Protein AF-0000000085146341 (afdb_homodimer)

Secondary structure (DSSP, 8-state):
-------------------PPPSS-EEEEEEPPPGGG-S-B--TT-EEEEEEEEEETTT--EEEEHHHHTS-EEEETTTTSS-HHHHHHTTTPBTT-EEEEEE-GGGTTTTT-BTTTB-TT--EEEEEEEEEE-/-------------------PPPSS-EEEEEEPPPGGG-S-B--TT-EEEEEEEEEETTT--EEEEHHHHTS-EEEETTTTSS-HHHHHHTTTPBTT-EEEEEE-GGGTTTTT-BTTTB-TT--EEEEEEEEEE-

Nearest PDB structures (foldseek):
  5klx-assembly1_A  TM=9.763E-01  e=1.573E-12  Saccharomyces cerevisiae S288C
  4dz3-assembly1_B  TM=9.070E-01  e=2.324E-12  Burkholderia pseudomallei 1710b
  4iqc-assembly1_A  TM=9.048E-01  e=1.966E-12  Homo sapiens
  4qt2-assembly1_A  TM=9.429E-01  e=3.375E-11  Plasmodium falciparum 3D7
  3ni6-assembly1_A  TM=8.844E-01  e=9.735E-11  Plasmodium vivax

InterPro domains:
  IPR001179 FKBP-type peptidyl-prolyl cis-trans isomerase domain [PF00254] (38-131)
  IPR001179 FKBP-type peptidyl-prolyl cis-trans isomerase domain [PS50059] (45-134)
  IPR044609 Peptidyl-prolyl cis-trans isomerase FKBP2/11 [PTHR45779] (14-134)
  IPR0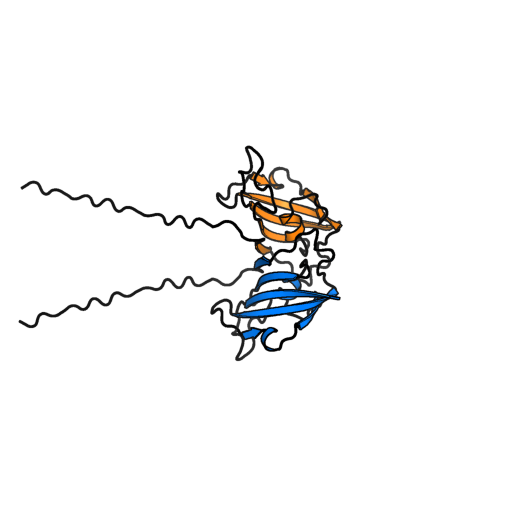46357 Peptidyl-prolyl cis-trans isomerase domain superfamily [G3DSA:3.10.50.40] (14-134)

pLDDT: mean 89.04, std 17.76, range [37.16, 98.94]

Solvent-accessible surface area (backbone atoms only — not comparable to full-atom values): 15124 Å² total; per-residue (Å²): 135,84,78,80,79,80,78,80,81,79,79,80,76,76,80,72,76,72,78,70,82,62,90,36,47,35,37,32,37,74,38,82,66,54,72,93,74,37,92,55,58,42,44,73,70,31,36,34,30,36,37,38,41,34,23,36,54,90,78,60,46,73,72,49,46,28,69,82,74,72,48,58,52,73,48,51,34,59,68,71,80,58,47,54,44,54,43,59,68,48,37,52,39,29,66,72,20,26,34,41,38,36,30,23,14,86,36,56,53,21,74,69,30,39,86,98,69,39,58,59,54,41,37,33,32,34,44,36,32,35,68,41,79,93,132,87,80,78,79,79,77,78,79,79,79,80,78,77,80,70,75,70,79,69,83,62,89,35,48,35,39,32,36,74,38,82,65,54,71,93,74,37,92,56,57,44,44,73,70,32,38,35,29,37,38,37,41,34,23,36,53,89,77,60,45,74,71,48,46,28,68,82,73,72,47,58,51,72,50,48,33,59,69,71,80,57,46,54,42,53,43,59,67,48,37,53,39,29,66,71,19,27,34,40,39,36,29,25,14,88,36,56,52,21,74,69,30,40,87,97,69,40,60,59,54,42,36,32,30,34,42,38,33,35,68,40,77,92

Sequence (268 aa):
MRCFTWLSAMALFSATTLAGSLTGLDIKVTHQIPISKCPTKALAGDLVDVHYVGKLRDTEAKFDSSYDRGTPITFKLGSGQVIEGWDKGLVGMCIGEKRTIQIPSSMAYGARGIPGVIPENADLVFDVQLVNIKMRCFTWLSAMALFSATTLAGSLTGLDIKVTHQIPISKCPTKALAGDLVDVHYVGKLRDTEAKFDSSYDRGTPITFKLGSGQVIEGWDKGLVGMCIGEKRTIQIPSSMAYGARGIPGVIPENADLVFDVQLVNIK

Radius of gyration: 23.55 Å; Cα contacts (8 Å, |Δi|>4): 577; chains: 2; bounding box: 86×54×40 Å

Foldseek 3Di:
DPPPPPPPPPPPDPPPPPPDFDPFKDKDWPFDDDPVRFPDWDDQFWWFWKWKWKAFPNVRHTQDTVVVVPGTDIDGALPPPAFQQRSPRRGGDGQFTKMKMKAFCVRHVAQVADPPGGHHRTIMIMIMGTHDID/DPPPPPPPPPPPDPPPPPPDFDPFKDKDWPFDDDPVRFPDWDDQFWWFWKWKWKAFPRPRHTQDTVVVVPGTDIDGALPPPAFQQRSPRRGGDGQFTKMKMKAFCVRHVAQVADPPRGHHRTIMIMIMGTHDID

Structure (mmCIF, N/CA/C/O backbone):
data_AF-0000000085146341-model_v1
#
loop_
_entity.id
_entity.type
_entity.pdbx_description
1 polymer 'peptidylprolyl isomerase'
#
loop_
_atom_site.group_PDB
_atom_site.id
_atom_site.type_symbol
_atom_site.label_atom_id
_atom_site.label_alt_id
_atom_site.label_comp_id
_atom_site.label_asym_id
_atom_site.label_entity_id
_atom_site.label_seq_id
_atom_site.pdbx_PDB_ins_code
_atom_site.Cartn_x
_atom_site.Cartn_y
_atom_site.Cartn_z
_atom_site.occupancy
_atom_site.B_iso_or_equiv
_atom_site.auth_seq_id
_atom_site.auth_comp_id
_atom_site.auth_asym_id
_atom_site.auth_atom_id
_atom_site.pdbx_PDB_model_num
ATOM 1 N N . MET A 1 1 ? -66.5 -25.781 6.27 1 37.75 1 MET A N 1
ATOM 2 C CA . MET A 1 1 ? -65.875 -24.516 5.898 1 37.75 1 MET A CA 1
ATOM 3 C C . MET A 1 1 ? -64.375 -24.609 6.02 1 37.75 1 MET A C 1
ATOM 5 O O . MET A 1 1 ? -63.844 -24.859 7.102 1 37.75 1 MET A O 1
ATOM 9 N N . ARG A 1 2 ? -63.625 -25.141 4.934 1 41.09 2 ARG A N 1
ATOM 10 C CA . ARG A 1 2 ? -62.188 -25.297 4.734 1 41.09 2 ARG A CA 1
ATOM 11 C C . ARG A 1 2 ? -61.469 -23.953 4.875 1 41.09 2 ARG A C 1
ATOM 13 O O . ARG A 1 2 ? -61.75 -23.016 4.129 1 41.09 2 ARG A O 1
ATOM 20 N N . CYS A 1 3 ? -61.062 -23.516 6.07 1 42.88 3 CYS A N 1
ATOM 21 C CA . CYS A 1 3 ? -60.188 -22.391 6.336 1 42.88 3 CYS A CA 1
ATOM 22 C C . CYS A 1 3 ? -58.906 -22.484 5.5 1 42.88 3 CYS A C 1
ATOM 24 O O . CYS A 1 3 ? -58.188 -23.469 5.578 1 42.88 3 CYS A O 1
ATOM 26 N N . PHE A 1 4 ? -58.844 -21.828 4.34 1 47.47 4 PHE A N 1
ATOM 27 C CA . PHE A 1 4 ? -57.688 -21.641 3.477 1 47.47 4 PHE A CA 1
ATOM 28 C C . PHE A 1 4 ? -56.562 -20.938 4.223 1 47.47 4 PHE A C 1
ATOM 30 O O . PHE A 1 4 ? -56.75 -19.828 4.73 1 47.47 4 PHE A O 1
ATOM 37 N N . THR A 1 5 ? -55.656 -21.562 4.984 1 50.22 5 THR A N 1
ATOM 38 C CA . THR A 1 5 ? -54.438 -21.031 5.574 1 50.22 5 THR A CA 1
ATOM 39 C C . THR A 1 5 ? -53.531 -20.453 4.5 1 50.22 5 THR A C 1
ATOM 41 O O . THR A 1 5 ? -53.188 -21.141 3.529 1 50.22 5 THR A O 1
ATOM 44 N N . TRP A 1 6 ? -53.656 -19.109 4.203 1 52.19 6 TRP A N 1
ATOM 45 C CA . TRP A 1 6 ? -52.719 -18.359 3.369 1 52.19 6 TRP A CA 1
ATOM 46 C C . TRP A 1 6 ? -51.312 -18.406 3.953 1 52.19 6 TRP A C 1
ATOM 48 O O . TRP A 1 6 ? -51.094 -17.938 5.074 1 52.19 6 TRP A O 1
ATOM 58 N N . LEU A 1 7 ? -50.531 -19.375 3.652 1 51.62 7 LEU A N 1
ATOM 59 C CA . LEU A 1 7 ? -49.094 -19.391 3.947 1 51.62 7 LEU A CA 1
ATOM 60 C C . LEU A 1 7 ? -48.375 -18.266 3.211 1 51.62 7 LEU A C 1
ATOM 62 O O . LEU A 1 7 ? -48.375 -18.219 1.979 1 51.62 7 LEU A O 1
ATOM 66 N N . SER A 1 8 ? -48.25 -17.062 3.768 1 50 8 SER A N 1
ATOM 67 C CA . SER A 1 8 ? -47.438 -15.977 3.201 1 50 8 SER A CA 1
ATOM 68 C C . SER A 1 8 ? -45.969 -16.359 3.127 1 50 8 SER A C 1
ATOM 70 O O . SER A 1 8 ? -45.344 -16.656 4.148 1 50 8 SER A O 1
ATOM 72 N N . ALA A 1 9 ? -45.469 -16.875 2.039 1 52.16 9 ALA A N 1
ATOM 73 C CA . ALA A 1 9 ? -44.031 -17.078 1.775 1 52.16 9 ALA A CA 1
ATOM 74 C C . ALA A 1 9 ? -43.281 -15.758 1.816 1 52.16 9 ALA A C 1
ATOM 76 O O . ALA A 1 9 ? -43.562 -14.844 1.03 1 52.16 9 ALA A O 1
ATOM 77 N N . MET A 1 10 ? -42.75 -15.25 2.904 1 50.03 10 MET A N 1
ATOM 78 C CA . MET A 1 10 ? -41.875 -14.102 3.02 1 50.03 10 MET A CA 1
ATOM 79 C C . MET A 1 10 ? -40.625 -14.297 2.168 1 50.03 10 MET A C 1
ATOM 81 O O . MET A 1 10 ? -39.875 -15.273 2.352 1 50.03 10 MET A O 1
ATOM 85 N N . ALA A 1 11 ? -40.5 -13.711 0.988 1 46.81 11 ALA A N 1
ATOM 86 C CA . ALA A 1 11 ? -39.312 -13.703 0.16 1 46.81 11 ALA A CA 1
ATOM 87 C C . ALA A 1 11 ? -38.188 -12.867 0.797 1 46.81 11 ALA A C 1
ATOM 89 O O . ALA A 1 11 ? -38.375 -11.664 1.006 1 46.81 11 ALA A O 1
ATOM 90 N N . LEU A 1 12 ? -37.281 -13.453 1.529 1 50 12 LEU A N 1
ATOM 91 C CA . LEU A 1 12 ? -36.062 -12.82 1.972 1 50 12 LEU A CA 1
ATOM 92 C C . LEU A 1 12 ? -35.219 -12.359 0.779 1 50 12 LEU A C 1
ATOM 94 O O . LEU A 1 12 ? -34.812 -13.18 -0.047 1 50 12 LEU A O 1
ATOM 98 N N . PHE A 1 13 ? -35.312 -11.242 0.366 1 42.47 13 PHE A N 1
ATOM 99 C CA . PHE A 1 13 ? -34.406 -10.672 -0.595 1 42.47 13 PHE A CA 1
ATOM 100 C C . PHE A 1 13 ? -33 -10.484 0.032 1 42.47 13 PHE A C 1
ATOM 102 O O . PHE A 1 13 ? -32.844 -9.703 0.971 1 42.47 13 PHE A O 1
ATOM 109 N N . SER A 1 14 ? -32.062 -11.352 -0.086 1 40.44 14 SER A N 1
ATOM 110 C CA . SER A 1 14 ? -30.672 -11.156 0.272 1 40.44 14 SER A CA 1
ATOM 111 C C . SER A 1 14 ? -30.031 -10.07 -0.585 1 40.44 14 SER A C 1
ATOM 113 O O . SER A 1 14 ? -30.047 -10.148 -1.815 1 40.44 14 SER A O 1
ATOM 115 N N . ALA A 1 15 ? -29.938 -8.852 -0.185 1 40.44 15 ALA A N 1
ATOM 116 C CA . ALA A 1 15 ? -29.078 -7.875 -0.847 1 40.44 15 ALA A CA 1
ATOM 117 C C . ALA A 1 15 ? -27.656 -8.414 -1.021 1 40.44 15 ALA A C 1
ATOM 119 O O . ALA A 1 15 ? -26.906 -8.531 -0.048 1 40.44 15 ALA A O 1
ATOM 120 N N . THR A 1 16 ? -27.359 -9.203 -1.987 1 43.25 16 THR A N 1
ATOM 121 C CA . THR A 1 16 ? -25.984 -9.523 -2.4 1 43.25 16 THR A CA 1
ATOM 122 C C . THR A 1 16 ? -25.203 -8.242 -2.664 1 43.25 16 THR A C 1
ATOM 124 O O . THR A 1 16 ? -25.562 -7.441 -3.521 1 43.25 16 THR A O 1
ATOM 127 N N . THR A 1 17 ? -24.781 -7.555 -1.725 1 43.56 17 THR A N 1
ATOM 128 C CA . THR A 1 17 ? -23.766 -6.543 -2.016 1 43.56 17 THR A CA 1
ATOM 129 C C . THR A 1 17 ? -22.75 -7.07 -3.016 1 43.56 17 THR A C 1
ATOM 131 O O . THR A 1 17 ? -22.047 -8.047 -2.738 1 43.56 17 THR A O 1
ATOM 134 N N . LEU A 1 18 ? -23 -7.238 -4.301 1 44.69 18 LEU A N 1
ATOM 135 C CA . LEU A 1 18 ? -22.031 -7.453 -5.379 1 44.69 18 LEU A CA 1
ATOM 136 C C . LEU A 1 18 ? -20.781 -6.613 -5.168 1 44.69 18 LEU A C 1
ATOM 138 O O . LEU A 1 18 ? -20.828 -5.383 -5.23 1 44.69 18 LEU A O 1
ATOM 142 N N . ALA A 1 19 ? -19.938 -7.133 -4.211 1 55.25 19 ALA A N 1
ATOM 143 C CA . ALA A 1 19 ? -18.609 -6.5 -4.156 1 55.25 19 ALA A CA 1
ATOM 144 C C . ALA A 1 19 ? -18.094 -6.188 -5.555 1 55.25 19 ALA A C 1
ATOM 146 O O . ALA A 1 19 ? -17.938 -7.086 -6.383 1 55.25 19 ALA A O 1
ATOM 147 N N . GLY A 1 20 ? -18.281 -5.043 -6.18 1 70.31 20 GLY A N 1
ATOM 148 C CA . GLY A 1 20 ? -17.812 -4.645 -7.496 1 70.31 20 GLY A CA 1
ATOM 149 C C . GLY A 1 20 ? -16.344 -4.926 -7.719 1 70.31 20 GLY A C 1
ATOM 150 O O . GLY A 1 20 ? -15.617 -5.25 -6.773 1 70.31 20 GLY A O 1
ATOM 151 N N . SER A 1 21 ? -15.883 -5.141 -9.008 1 84.44 21 SER A N 1
ATOM 152 C CA . SER A 1 21 ? -14.508 -5.363 -9.422 1 84.44 21 SER A CA 1
ATOM 153 C C . SER A 1 21 ? -13.586 -4.258 -8.914 1 84.44 21 SER A C 1
ATOM 155 O O . SER A 1 21 ? -14.008 -3.102 -8.797 1 84.44 21 SER A O 1
ATOM 157 N N . LEU A 1 22 ? -12.469 -4.711 -8.477 1 91.81 22 LEU A N 1
ATOM 158 C CA . LEU A 1 22 ? -11.477 -3.752 -8.008 1 91.81 22 LEU A CA 1
ATOM 159 C C . LEU A 1 22 ? -11.023 -2.844 -9.148 1 91.81 22 LEU A C 1
ATOM 161 O O . LEU A 1 22 ? -10.93 -3.281 -10.297 1 91.81 22 LEU A O 1
ATOM 165 N N . THR A 1 23 ? -10.758 -1.589 -8.852 1 89.25 23 THR A N 1
ATOM 166 C CA . THR A 1 23 ? -10.273 -0.638 -9.852 1 89.25 23 THR A CA 1
ATOM 167 C C . THR A 1 23 ? -8.766 -0.432 -9.719 1 89.25 23 THR A C 1
ATOM 169 O O . THR A 1 23 ? -8.141 0.187 -10.586 1 89.25 23 THR A O 1
ATOM 172 N N . GLY A 1 24 ? -8.125 -0.917 -8.742 1 93 24 GLY A N 1
ATOM 173 C CA . GLY A 1 24 ? -6.703 -0.841 -8.469 1 93 24 GLY A CA 1
ATOM 174 C C . GLY A 1 24 ? -6.277 -1.712 -7.301 1 93 24 GLY A C 1
ATOM 175 O O . GLY A 1 24 ? -7.094 -2.43 -6.723 1 93 24 GLY A O 1
ATOM 176 N N . LEU A 1 25 ? -5.004 -1.568 -7.094 1 95.81 25 LEU A N 1
ATOM 177 C CA . LEU A 1 25 ? -4.453 -2.324 -5.977 1 95.81 25 LEU A CA 1
ATOM 178 C C . LEU A 1 25 ? -4.906 -1.731 -4.645 1 95.81 25 LEU A C 1
ATOM 180 O O . LEU A 1 25 ? -4.918 -0.51 -4.477 1 95.81 25 LEU A O 1
ATOM 184 N N . ASP A 1 26 ? -5.422 -2.572 -3.748 1 96.88 26 ASP A N 1
ATOM 185 C CA . ASP A 1 26 ? -5.781 -2.189 -2.387 1 96.88 26 ASP A CA 1
ATOM 186 C C . ASP A 1 26 ? -4.918 -2.926 -1.364 1 96.88 26 ASP A C 1
ATOM 188 O O . ASP A 1 26 ? -4.957 -4.156 -1.284 1 96.88 26 ASP A O 1
ATOM 192 N N . ILE A 1 27 ? -4.109 -2.139 -0.57 1 97.94 27 ILE A N 1
ATOM 193 C CA . ILE A 1 27 ? -3.146 -2.707 0.368 1 97.94 27 ILE A CA 1
A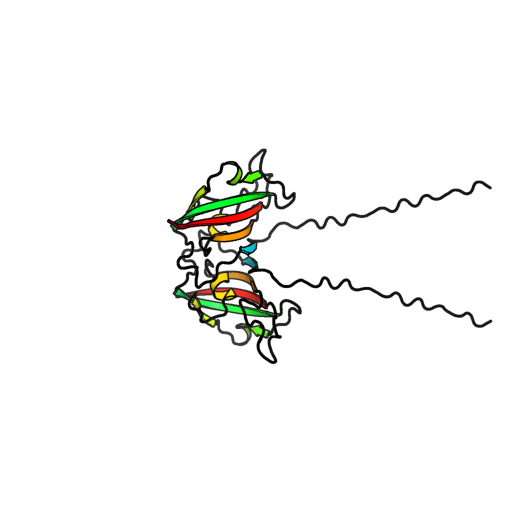TOM 194 C C . ILE A 1 27 ? -3.51 -2.293 1.793 1 97.94 27 ILE A C 1
ATOM 196 O O . ILE A 1 27 ? -3.553 -1.102 2.109 1 97.94 27 ILE A O 1
ATOM 200 N N . LYS A 1 28 ? -3.791 -3.254 2.584 1 97.44 28 LYS A N 1
ATOM 201 C CA . LYS A 1 28 ? -4 -3.043 4.016 1 97.44 28 LYS A CA 1
ATOM 202 C C . LYS A 1 28 ? -2.854 -3.635 4.828 1 97.44 28 LYS A C 1
ATOM 204 O O . LYS A 1 28 ? -2.604 -4.84 4.773 1 97.44 28 LYS A O 1
ATOM 209 N N . VAL A 1 29 ? -2.152 -2.785 5.531 1 97.25 29 VAL A N 1
ATOM 210 C CA . VAL A 1 29 ? -1.113 -3.283 6.43 1 97.25 29 VAL A CA 1
ATOM 211 C C . VAL A 1 29 ? -1.748 -3.811 7.715 1 97.25 29 VAL A C 1
ATOM 213 O O . VAL A 1 29 ? -2.277 -3.037 8.516 1 97.25 29 VAL A O 1
ATOM 216 N N . THR A 1 30 ? -1.643 -5.078 7.934 1 97.44 30 THR A N 1
ATOM 217 C CA . THR A 1 30 ? -2.377 -5.711 9.023 1 97.44 30 THR A CA 1
ATOM 218 C C . THR A 1 30 ? -1.463 -5.949 10.227 1 97.44 30 THR A C 1
ATOM 220 O O . THR A 1 30 ? -1.938 -6.195 11.336 1 97.44 30 THR A O 1
ATOM 223 N N . HIS A 1 31 ? -0.209 -6.008 10.047 1 96.69 31 HIS A N 1
ATOM 224 C CA . HIS A 1 31 ? 0.809 -6.035 11.086 1 96.69 31 HIS A CA 1
ATOM 225 C C . HIS A 1 31 ? 1.978 -5.117 10.742 1 96.69 31 HIS A C 1
ATOM 227 O O . HIS A 1 31 ? 2.836 -5.477 9.93 1 96.69 31 HIS A O 1
ATOM 233 N N . GLN A 1 32 ? 1.995 -4.125 11.43 1 92.69 32 GLN A N 1
ATOM 234 C CA . GLN A 1 32 ? 2.967 -3.078 11.125 1 92.69 32 GLN A CA 1
ATOM 235 C C . GLN A 1 32 ? 4.227 -3.236 11.977 1 92.69 32 GLN A C 1
ATOM 237 O O . GLN A 1 32 ? 4.141 -3.523 13.172 1 92.69 32 GLN A O 1
ATOM 242 N N . ILE A 1 33 ? 5.348 -3.027 11.297 1 92.19 33 ILE A N 1
ATOM 243 C CA . ILE A 1 33 ? 6.637 -2.961 11.977 1 92.19 33 ILE A CA 1
ATOM 244 C C . ILE A 1 33 ? 7.062 -1.504 12.133 1 92.19 33 ILE A C 1
ATOM 246 O O . ILE A 1 33 ? 7.133 -0.764 11.148 1 92.19 33 ILE A O 1
ATOM 250 N N . PRO A 1 34 ? 7.301 -1.121 13.32 1 85.94 34 PRO A N 1
ATOM 251 C CA . PRO A 1 34 ? 7.758 0.259 13.492 1 85.94 34 PRO A CA 1
ATOM 252 C C . PRO A 1 34 ? 9.031 0.561 12.703 1 85.94 34 PRO A C 1
ATOM 254 O O . PRO A 1 34 ? 9.875 -0.322 12.523 1 85.94 34 PRO A O 1
ATOM 257 N N . ILE A 1 35 ? 9.086 1.778 12.266 1 82.81 35 ILE A N 1
ATOM 258 C CA . ILE A 1 35 ? 10.219 2.199 11.445 1 82.81 35 ILE A CA 1
ATOM 259 C C . ILE A 1 35 ? 11.523 1.896 12.172 1 82.81 35 ILE A C 1
ATOM 261 O O . ILE A 1 35 ? 12.516 1.5 11.547 1 82.81 35 ILE A O 1
ATOM 265 N N . SER A 1 36 ? 11.594 2.08 13.508 1 85.06 36 SER A N 1
ATOM 266 C CA . SER A 1 36 ? 12.789 1.853 14.312 1 85.06 36 SER A CA 1
ATOM 267 C C . SER A 1 36 ? 13.211 0.388 14.266 1 85.06 36 SER A C 1
ATOM 269 O O . SER A 1 36 ? 14.375 0.064 14.523 1 85.06 36 SER A O 1
ATOM 271 N N . LYS A 1 37 ? 12.344 -0.486 13.898 1 90.88 37 LYS A N 1
ATOM 272 C CA . LYS A 1 37 ? 12.625 -1.918 13.867 1 90.88 37 LYS A CA 1
ATOM 273 C C . LYS A 1 37 ? 12.664 -2.438 12.43 1 90.88 37 LYS A C 1
ATOM 275 O O . LYS A 1 37 ? 12.539 -3.643 12.195 1 90.88 37 LYS A O 1
ATOM 280 N N . CYS A 1 38 ? 12.719 -1.572 11.547 1 91.12 38 CYS A N 1
ATOM 281 C CA . CYS A 1 38 ? 12.75 -1.896 10.125 1 91.12 38 CYS A CA 1
ATOM 282 C C . CYS A 1 38 ? 14.023 -1.375 9.477 1 91.12 38 CYS A C 1
ATOM 284 O O . CYS A 1 38 ? 13.984 -0.428 8.688 1 91.12 38 CYS A O 1
ATOM 286 N N . PRO A 1 39 ? 15.164 -2.043 9.766 1 89.06 39 PRO A N 1
ATOM 287 C CA . PRO A 1 39 ? 16.422 -1.533 9.219 1 89.06 39 PRO A CA 1
ATOM 288 C C . PRO A 1 39 ? 16.484 -1.626 7.695 1 89.06 39 PRO A C 1
ATOM 290 O O . PRO A 1 39 ? 17.219 -0.868 7.055 1 89.06 39 PRO A O 1
ATOM 293 N N . THR A 1 40 ? 15.781 -2.607 7.137 1 91.94 40 THR A N 1
ATOM 294 C CA . THR A 1 40 ? 15.773 -2.795 5.691 1 91.94 40 THR A CA 1
ATOM 295 C C . THR A 1 40 ? 14.344 -3.008 5.184 1 91.94 40 THR A C 1
ATOM 297 O O . THR A 1 40 ? 13.578 -3.76 5.785 1 91.94 40 THR A O 1
ATOM 300 N N . LYS A 1 41 ? 14.047 -2.371 4.098 1 92.94 41 LYS A N 1
ATOM 301 C CA . LYS A 1 41 ? 12.758 -2.545 3.426 1 92.94 41 LYS A CA 1
ATOM 302 C C . LYS A 1 41 ? 12.922 -3.314 2.119 1 92.94 41 LYS A C 1
ATOM 304 O O . LYS A 1 41 ? 13.969 -3.221 1.464 1 92.94 41 LYS A O 1
ATOM 309 N N . ALA A 1 42 ? 11.906 -4.039 1.788 1 95.81 42 ALA A N 1
ATOM 310 C CA . ALA A 1 42 ? 11.93 -4.762 0.52 1 95.81 42 ALA A CA 1
ATOM 311 C C . ALA A 1 42 ? 11.891 -3.797 -0.663 1 95.81 42 ALA A C 1
ATOM 313 O O . ALA A 1 42 ? 11.047 -2.896 -0.71 1 95.81 42 ALA A O 1
ATOM 314 N N . LEU A 1 43 ? 12.82 -4 -1.602 1 92 43 LEU A N 1
ATOM 315 C CA . LEU A 1 43 ? 12.906 -3.17 -2.799 1 92 43 LEU A CA 1
ATOM 316 C C . LEU A 1 43 ? 13.031 -4.035 -4.051 1 92 43 LEU A C 1
ATOM 318 O O . LEU A 1 43 ? 13.383 -5.211 -3.963 1 92 43 LEU A O 1
ATOM 322 N N . ALA A 1 44 ? 12.656 -3.357 -5.172 1 90.69 44 ALA A N 1
ATOM 323 C CA . ALA A 1 44 ? 12.867 -4.07 -6.426 1 90.69 44 ALA A CA 1
ATOM 324 C C . ALA A 1 44 ? 14.312 -4.551 -6.547 1 90.69 44 ALA A C 1
ATOM 326 O O . ALA A 1 44 ? 15.25 -3.814 -6.23 1 90.69 44 ALA A O 1
ATOM 327 N N . GLY A 1 45 ? 14.461 -5.73 -6.941 1 93.38 45 GLY A N 1
ATOM 328 C CA . GLY A 1 45 ? 15.781 -6.316 -7.09 1 93.38 45 GLY A CA 1
ATOM 329 C C . GLY A 1 45 ? 16.172 -7.227 -5.934 1 93.38 45 GLY A C 1
ATOM 330 O O . GLY A 1 45 ? 17.062 -8.055 -6.062 1 93.38 45 GLY A O 1
ATOM 331 N N . ASP A 1 46 ? 15.562 -7.062 -4.789 1 96.38 46 ASP A N 1
ATOM 332 C CA . ASP A 1 46 ? 15.836 -7.906 -3.631 1 96.38 46 ASP A CA 1
ATOM 333 C C . ASP A 1 46 ? 15.32 -9.32 -3.85 1 96.38 46 ASP A C 1
ATOM 335 O O . ASP A 1 46 ? 14.273 -9.516 -4.48 1 96.38 46 ASP A O 1
ATOM 339 N N . LEU A 1 47 ? 16.047 -10.312 -3.371 1 98.44 47 LEU A N 1
ATOM 340 C CA . LEU A 1 47 ? 15.484 -11.641 -3.184 1 98.44 47 LEU A CA 1
ATOM 341 C C . LEU A 1 47 ? 14.688 -11.719 -1.884 1 98.44 47 LEU A C 1
ATOM 343 O O . LEU A 1 47 ? 15.219 -11.43 -0.808 1 98.44 47 LEU A O 1
ATOM 347 N N . VAL A 1 48 ? 13.398 -12.094 -2.016 1 98.69 48 VAL A N 1
ATOM 348 C CA . VAL A 1 48 ? 12.555 -12.055 -0.828 1 98.69 48 VAL A CA 1
ATOM 349 C C . VAL A 1 48 ? 11.922 -13.43 -0.597 1 98.69 48 VAL A C 1
ATOM 351 O O . VAL A 1 48 ? 11.719 -14.188 -1.545 1 98.69 48 VAL A O 1
ATOM 354 N N . ASP A 1 49 ? 11.688 -13.766 0.696 1 98.88 49 ASP A N 1
ATOM 355 C CA . ASP A 1 49 ? 10.883 -14.906 1.131 1 98.88 49 ASP A CA 1
ATOM 356 C C . ASP A 1 49 ? 9.531 -14.445 1.67 1 98.88 49 ASP A C 1
ATOM 358 O O . ASP A 1 49 ? 9.469 -13.625 2.586 1 98.88 49 ASP A O 1
ATOM 362 N N . VAL A 1 50 ? 8.438 -15.055 1.125 1 98.88 50 VAL A N 1
ATOM 363 C CA . VAL A 1 50 ? 7.105 -14.586 1.487 1 98.88 50 VAL A CA 1
ATOM 364 C C . VAL A 1 50 ? 6.191 -15.773 1.775 1 98.88 50 VAL A C 1
ATOM 366 O O . VAL A 1 50 ? 6.074 -16.688 0.952 1 98.88 50 VAL A O 1
ATOM 369 N N . HIS A 1 51 ? 5.578 -15.828 2.98 1 98.88 51 HIS A N 1
ATOM 370 C CA . HIS A 1 51 ? 4.426 -16.688 3.203 1 98.88 51 HIS A CA 1
ATOM 371 C C . HIS A 1 51 ? 3.139 -16.031 2.729 1 98.88 51 HIS A C 1
ATOM 373 O O . HIS A 1 51 ? 3.021 -14.797 2.762 1 98.88 51 HIS A O 1
ATOM 379 N N . TYR A 1 52 ? 2.176 -16.859 2.322 1 98.94 52 TYR A N 1
ATOM 380 C CA . TYR A 1 52 ? 0.945 -16.25 1.835 1 98.94 52 TYR A CA 1
ATOM 381 C C . TYR A 1 52 ? -0.211 -17.25 1.879 1 98.94 52 TYR A C 1
ATOM 383 O O . TYR A 1 52 ? 0.005 -18.453 1.903 1 98.94 52 TYR A O 1
ATOM 391 N N . VAL A 1 53 ? -1.385 -16.766 1.958 1 98.88 53 VAL A N 1
ATOM 392 C CA . VAL A 1 53 ? -2.639 -17.422 1.623 1 98.88 53 VAL A CA 1
ATOM 393 C C . VAL A 1 53 ? -3.34 -16.672 0.496 1 98.88 53 VAL A C 1
ATOM 395 O O . VAL A 1 53 ? -3.588 -15.469 0.607 1 98.88 53 VAL A O 1
ATOM 398 N N . GLY A 1 54 ? -3.631 -17.344 -0.605 1 98.81 54 GLY A N 1
ATOM 399 C CA . GLY A 1 54 ? -4.359 -16.766 -1.723 1 98.81 54 GLY A CA 1
ATOM 400 C C . GLY A 1 54 ? -5.809 -17.219 -1.784 1 98.81 54 GLY A C 1
ATOM 401 O O . GLY A 1 54 ? -6.105 -18.406 -1.636 1 98.81 54 GLY A O 1
ATOM 402 N N . LYS A 1 55 ? -6.676 -16.25 -1.945 1 98.81 55 LYS A N 1
ATOM 403 C CA . LYS A 1 55 ? -8.109 -16.516 -1.999 1 98.81 55 LYS A CA 1
ATOM 404 C C . LYS A 1 55 ? -8.75 -15.797 -3.188 1 98.81 55 LYS A C 1
ATOM 406 O O . LYS A 1 55 ? -8.227 -14.797 -3.676 1 98.81 55 LYS A O 1
ATOM 411 N N . LEU A 1 56 ? -9.883 -16.344 -3.641 1 98.38 56 LEU A N 1
ATOM 412 C CA . LEU A 1 56 ? -10.75 -15.586 -4.539 1 98.38 56 LEU A CA 1
ATOM 413 C C . LEU A 1 56 ? -11.461 -14.461 -3.789 1 98.38 56 LEU A C 1
ATOM 415 O O . LEU A 1 56 ? -12.023 -14.688 -2.713 1 98.38 56 LEU A O 1
ATOM 419 N N . ARG A 1 57 ? -11.406 -13.312 -4.344 1 98.06 57 ARG A N 1
ATOM 420 C CA . ARG A 1 57 ? -11.961 -12.18 -3.617 1 98.06 57 ARG A CA 1
ATOM 421 C C . ARG A 1 57 ? -13.469 -12.336 -3.441 1 98.06 57 ARG A C 1
ATOM 423 O O . ARG A 1 57 ? -14.008 -12.07 -2.363 1 98.06 57 ARG A O 1
ATOM 430 N N . ASP A 1 58 ? -14.148 -12.844 -4.508 1 95.75 58 ASP A N 1
ATOM 431 C CA . ASP A 1 58 ? -15.602 -12.875 -4.52 1 95.75 58 ASP A CA 1
ATOM 432 C C . ASP A 1 58 ? -16.141 -13.93 -3.549 1 95.75 58 ASP A C 1
ATOM 434 O O . ASP A 1 58 ? -17.125 -13.695 -2.857 1 95.75 58 ASP A O 1
ATOM 438 N N . THR A 1 59 ? -15.523 -15.016 -3.443 1 96.62 59 THR A N 1
ATOM 439 C CA . THR A 1 59 ? -16.062 -16.141 -2.684 1 96.62 59 THR A CA 1
ATOM 440 C C . THR A 1 59 ? -15.266 -16.359 -1.403 1 96.62 59 THR A C 1
ATOM 442 O O . THR A 1 59 ? -15.703 -17.109 -0.519 1 96.62 59 THR A O 1
ATOM 445 N N . GLU A 1 60 ? -14.047 -15.805 -1.346 1 97.38 60 GLU A N 1
ATOM 446 C CA . GLU A 1 60 ? -13.125 -16 -0.233 1 97.38 60 GLU A CA 1
ATOM 447 C C . GLU A 1 60 ? -12.609 -17.438 -0.185 1 97.38 60 GLU A C 1
ATOM 449 O O . GLU A 1 60 ? -12.008 -17.859 0.809 1 97.38 60 GLU A O 1
ATOM 454 N N . ALA A 1 61 ? -12.797 -18.094 -1.269 1 97.94 61 ALA A N 1
ATOM 455 C CA . ALA A 1 61 ? -12.281 -19.453 -1.341 1 97.94 61 ALA A CA 1
ATOM 456 C C . ALA A 1 61 ? -10.758 -19.469 -1.487 1 97.94 61 ALA A C 1
ATOM 458 O O . ALA A 1 61 ? -10.211 -18.766 -2.346 1 97.94 61 ALA A O 1
ATOM 459 N N . LYS A 1 62 ? -10.148 -20.297 -0.645 1 98.75 62 LYS A N 1
ATOM 460 C CA . LYS A 1 62 ? -8.695 -20.453 -0.731 1 98.75 62 LYS A CA 1
ATOM 461 C C . LYS A 1 62 ? -8.312 -21.312 -1.94 1 98.75 62 LYS A C 1
ATOM 463 O O . LYS A 1 62 ? -8.867 -22.391 -2.15 1 98.75 62 LYS A O 1
ATOM 468 N N . PHE A 1 63 ? -7.309 -20.766 -2.736 1 98.62 63 PHE A N 1
ATOM 469 C CA . PHE A 1 63 ? -6.879 -21.578 -3.869 1 98.62 63 PHE A CA 1
ATOM 470 C C . PHE A 1 63 ? -5.426 -22 -3.713 1 98.62 63 PHE A C 1
ATOM 472 O O . PHE A 1 63 ? -4.957 -22.906 -4.414 1 98.62 63 PHE A O 1
ATOM 479 N N . ASP A 1 64 ? -4.645 -21.312 -2.871 1 98.12 64 ASP A N 1
ATOM 480 C CA . ASP A 1 64 ? -3.232 -21.625 -2.668 1 98.12 64 ASP A CA 1
ATOM 481 C C . ASP A 1 64 ? -2.744 -21.094 -1.318 1 98.12 64 ASP A C 1
ATOM 483 O O . ASP A 1 64 ? -3.316 -20.156 -0.77 1 98.12 64 ASP A O 1
ATOM 487 N N . SER A 1 65 ? -1.727 -21.781 -0.768 1 98.69 65 SER A N 1
ATOM 488 C CA . SER A 1 65 ? -1.105 -21.328 0.472 1 98.69 65 SER A CA 1
ATOM 489 C C . SER A 1 65 ? 0.291 -21.906 0.639 1 98.69 65 SER A C 1
ATOM 491 O O . SER A 1 65 ? 0.483 -23.125 0.485 1 98.69 65 SER A O 1
ATOM 493 N N . SER A 1 66 ? 1.232 -21.109 0.931 1 98.62 66 SER A N 1
ATOM 494 C CA . SER A 1 66 ? 2.578 -21.594 1.207 1 98.62 66 SER A CA 1
ATOM 495 C C . SER A 1 66 ? 2.619 -22.391 2.51 1 98.62 66 SER A C 1
ATOM 497 O O . SER A 1 66 ? 3.516 -23.219 2.713 1 98.62 66 SER A O 1
ATOM 499 N N . TYR A 1 67 ? 1.666 -22.141 3.387 1 97.94 67 TYR A N 1
ATOM 500 C CA . TYR A 1 67 ? 1.632 -22.828 4.68 1 97.94 67 TYR A CA 1
ATOM 501 C C . TYR A 1 67 ? 1.303 -24.297 4.508 1 97.94 67 TYR A C 1
ATOM 503 O O . TYR A 1 67 ? 1.726 -25.141 5.312 1 97.94 67 TYR A O 1
ATOM 511 N N . ASP A 1 68 ? 0.559 -24.578 3.523 1 97.69 68 ASP A N 1
ATOM 512 C CA . ASP A 1 68 ? 0.237 -25.969 3.234 1 97.69 68 ASP A CA 1
ATOM 513 C C . ASP A 1 68 ? 1.49 -26.75 2.852 1 97.69 68 ASP A C 1
ATOM 515 O O . ASP A 1 68 ? 1.575 -27.953 3.098 1 97.69 68 ASP A O 1
ATOM 519 N N . ARG A 1 69 ? 2.525 -26.094 2.232 1 96 69 ARG A N 1
ATOM 520 C CA . ARG A 1 69 ? 3.783 -26.719 1.826 1 96 69 ARG A CA 1
ATOM 521 C C . ARG A 1 69 ? 4.844 -26.547 2.908 1 96 69 ARG A C 1
ATOM 523 O O . ARG A 1 69 ? 5.938 -27.125 2.801 1 96 69 ARG A O 1
ATOM 530 N N . GLY A 1 70 ? 4.621 -25.641 3.842 1 96.44 70 GLY A N 1
ATOM 531 C CA . GLY A 1 70 ? 5.504 -25.469 4.984 1 96.44 70 GLY A CA 1
ATOM 532 C C . GLY A 1 70 ? 6.695 -24.578 4.688 1 96.44 70 GLY A C 1
ATOM 533 O O . GLY A 1 70 ? 7.586 -24.422 5.527 1 96.44 70 GLY A O 1
ATOM 534 N N . THR A 1 71 ? 6.844 -24.078 3.465 1 98 71 THR A N 1
ATOM 535 C CA . THR A 1 71 ? 7.977 -23.25 3.076 1 98 71 THR A CA 1
ATOM 536 C C . THR A 1 71 ? 7.496 -21.984 2.373 1 98 71 THR A C 1
ATOM 538 O O . THR A 1 71 ? 6.555 -22.031 1.577 1 98 71 THR A O 1
ATOM 541 N N . PRO A 1 72 ? 8.102 -20.844 2.68 1 98.56 72 PRO A N 1
ATOM 542 C CA . PRO A 1 72 ? 7.77 -19.641 1.922 1 98.56 72 PRO A CA 1
ATOM 543 C C . PRO A 1 72 ? 8.234 -19.703 0.469 1 98.56 72 PRO A C 1
ATOM 545 O O . PRO A 1 72 ? 9.094 -20.516 0.13 1 98.56 72 PRO A O 1
ATOM 548 N N . ILE A 1 73 ? 7.637 -18.938 -0.369 1 98.25 73 ILE A N 1
ATOM 549 C CA . ILE A 1 73 ? 8.102 -18.812 -1.746 1 98.25 73 ILE A CA 1
ATOM 550 C C . ILE A 1 73 ? 9.227 -17.766 -1.817 1 98.25 73 ILE A C 1
ATOM 552 O O . ILE A 1 73 ? 9.164 -16.734 -1.15 1 98.25 73 ILE A O 1
ATOM 556 N N . THR A 1 74 ? 10.242 -18.031 -2.615 1 98.5 74 THR A N 1
ATOM 557 C CA . THR A 1 74 ? 11.375 -17.141 -2.842 1 98.5 74 THR A CA 1
ATOM 558 C C . THR A 1 74 ? 11.375 -16.625 -4.273 1 98.5 74 THR A C 1
ATOM 560 O O . THR A 1 74 ? 11.203 -17.391 -5.223 1 98.5 74 THR A O 1
ATOM 563 N N . PHE A 1 75 ? 11.57 -15.344 -4.473 1 98.44 75 PHE A N 1
ATOM 564 C CA . PHE A 1 75 ? 11.617 -14.758 -5.809 1 98.44 75 PHE A CA 1
ATOM 565 C C . PHE A 1 75 ? 12.289 -13.391 -5.781 1 98.44 75 PHE A C 1
ATOM 567 O O . PHE A 1 75 ? 12.508 -12.82 -4.707 1 98.44 75 PHE A O 1
ATOM 574 N N . LYS A 1 76 ? 12.68 -12.914 -6.91 1 98 76 LYS A N 1
ATOM 575 C CA . LYS A 1 76 ? 13.242 -11.57 -7.035 1 98 76 LYS A CA 1
ATOM 576 C C . LYS A 1 76 ? 12.148 -10.531 -7.227 1 98 76 LYS A C 1
ATOM 578 O O . LYS A 1 76 ? 11.461 -10.523 -8.258 1 98 76 LYS A O 1
ATOM 583 N N . LEU A 1 77 ? 12.086 -9.633 -6.27 1 96.19 77 LEU A N 1
ATOM 584 C CA . LEU A 1 77 ? 11 -8.656 -6.254 1 96.19 77 LEU A CA 1
ATOM 585 C C . LEU A 1 77 ? 11.148 -7.672 -7.406 1 96.19 77 LEU A C 1
ATOM 587 O O . LEU A 1 77 ? 12.242 -7.152 -7.652 1 96.19 77 LEU A O 1
ATOM 591 N N . GLY A 1 78 ? 10 -7.445 -8.078 1 91.94 78 GLY A N 1
ATOM 592 C CA . GLY A 1 78 ? 9.984 -6.426 -9.117 1 91.94 78 GLY A CA 1
ATOM 593 C C . GLY A 1 78 ? 10.547 -6.91 -10.438 1 91.94 78 GLY A C 1
ATOM 594 O O . GLY A 1 78 ? 10.773 -6.113 -11.352 1 91.94 78 GLY A O 1
ATOM 595 N N . SER A 1 79 ? 10.734 -8.156 -10.617 1 93 79 SER A N 1
ATOM 596 C CA . SER A 1 79 ? 11.398 -8.664 -11.812 1 93 79 SER A CA 1
ATOM 597 C C . SER A 1 79 ? 10.406 -9.336 -12.758 1 93 79 SER A C 1
ATOM 599 O O . SER A 1 79 ? 10.789 -9.828 -13.82 1 93 79 SER A O 1
ATOM 601 N N . GLY A 1 80 ? 9.156 -9.414 -12.336 1 93.38 80 GLY A N 1
ATOM 602 C CA . GLY A 1 80 ? 8.148 -10.031 -13.18 1 93.38 80 GLY A CA 1
ATOM 603 C C . GLY A 1 80 ? 8.047 -11.539 -12.992 1 93.38 80 GLY A C 1
ATOM 604 O O . GLY A 1 80 ? 7.395 -12.227 -13.781 1 93.38 80 GLY A O 1
ATOM 605 N N . GLN A 1 81 ? 8.703 -12.047 -11.977 1 96.5 81 GLN A N 1
ATOM 606 C CA . GLN A 1 81 ? 8.648 -13.477 -11.695 1 96.5 81 GLN A CA 1
ATOM 607 C C . GLN A 1 81 ? 7.316 -13.859 -11.055 1 96.5 81 GLN A C 1
ATOM 609 O O . GLN A 1 81 ? 6.953 -15.039 -11.023 1 96.5 81 GLN A O 1
ATOM 614 N N . VAL A 1 82 ? 6.68 -12.914 -10.453 1 97.62 82 VAL A N 1
ATOM 615 C CA . VAL A 1 82 ? 5.363 -13.102 -9.852 1 97.62 82 VAL A CA 1
ATOM 616 C C . VAL A 1 82 ? 4.367 -12.133 -10.484 1 97.62 82 VAL A C 1
ATOM 618 O O . VAL A 1 82 ? 4.742 -11.297 -11.312 1 97.62 82 VAL A O 1
ATOM 621 N N . ILE A 1 83 ? 3.039 -12.297 -10.156 1 97.06 83 ILE A N 1
ATOM 622 C CA . ILE A 1 83 ? 2.021 -11.422 -10.727 1 97.06 83 ILE A CA 1
ATOM 623 C C . ILE A 1 83 ? 2.32 -9.977 -10.352 1 97.06 83 ILE A C 1
ATOM 625 O O . ILE A 1 83 ? 2.92 -9.703 -9.305 1 97.06 83 ILE A O 1
ATOM 629 N N . GLU A 1 84 ? 1.866 -9.094 -11.18 1 95.06 84 GLU A N 1
ATOM 630 C CA . GLU A 1 84 ? 2.154 -7.668 -11.031 1 95.06 84 GLU A CA 1
ATOM 631 C C . GLU A 1 84 ? 1.686 -7.148 -9.672 1 95.06 84 GLU A C 1
ATOM 633 O O . GLU A 1 84 ? 2.338 -6.293 -9.078 1 95.06 84 GLU A O 1
ATOM 638 N N . GLY A 1 85 ? 0.538 -7.551 -9.164 1 97 85 GLY A N 1
ATOM 639 C CA . GLY A 1 85 ? 0.025 -7.148 -7.867 1 97 85 GLY A CA 1
ATOM 640 C C . GLY A 1 85 ? 0.995 -7.418 -6.734 1 97 85 GLY A C 1
ATOM 641 O O . GLY A 1 85 ? 1.057 -6.656 -5.766 1 97 85 GLY A O 1
ATOM 642 N N . TRP A 1 86 ? 1.727 -8.469 -6.82 1 97.69 86 TRP A N 1
ATOM 643 C CA . TRP A 1 86 ? 2.742 -8.789 -5.82 1 97.69 86 TRP A CA 1
ATOM 644 C C . TRP A 1 86 ? 3.959 -7.883 -5.973 1 97.69 86 TRP A C 1
ATOM 646 O O . TRP A 1 86 ? 4.453 -7.328 -4.988 1 97.69 86 TRP A O 1
ATOM 656 N N . ASP A 1 87 ? 4.441 -7.77 -7.188 1 95.06 87 ASP A N 1
ATOM 657 C CA . ASP A 1 87 ? 5.613 -6.938 -7.445 1 95.06 87 ASP A CA 1
ATOM 658 C C . ASP A 1 87 ? 5.395 -5.512 -6.938 1 95.06 87 ASP A C 1
ATOM 660 O O . ASP A 1 87 ? 6.336 -4.859 -6.484 1 95.06 87 ASP A O 1
ATOM 664 N N . LYS A 1 88 ? 4.238 -5.051 -7.031 1 92.94 88 LYS A N 1
ATOM 665 C CA . LYS A 1 88 ? 3.934 -3.695 -6.582 1 92.94 88 LYS A CA 1
ATOM 666 C C . LYS A 1 88 ? 3.543 -3.678 -5.109 1 92.94 88 LYS A C 1
ATOM 668 O O . LYS A 1 88 ? 3.992 -2.814 -4.352 1 92.94 88 LYS A O 1
ATOM 673 N N . GLY A 1 89 ? 2.799 -4.617 -4.672 1 96.56 89 GLY A N 1
ATOM 674 C CA . GLY A 1 89 ? 2.17 -4.59 -3.363 1 96.56 89 GLY A CA 1
ATOM 675 C C . GLY A 1 89 ? 3.123 -4.934 -2.234 1 96.56 89 GLY A C 1
ATOM 676 O O . GLY A 1 89 ? 2.857 -4.621 -1.073 1 96.56 89 GLY A O 1
ATOM 677 N N . LEU A 1 90 ? 4.234 -5.492 -2.578 1 97.62 90 LEU A N 1
ATOM 678 C CA . LEU A 1 90 ? 5.145 -5.961 -1.54 1 97.62 90 LEU A CA 1
ATOM 679 C C . LEU A 1 90 ? 6.254 -4.945 -1.285 1 97.62 90 LEU A C 1
ATOM 681 O O . LEU A 1 90 ? 6.977 -5.047 -0.292 1 97.62 90 LEU A O 1
ATOM 685 N N . VAL A 1 91 ? 6.418 -4.035 -2.217 1 94.38 91 VAL A N 1
ATOM 686 C CA . VAL A 1 91 ? 7.492 -3.053 -2.092 1 94.38 91 VAL A CA 1
ATOM 687 C C . VAL A 1 91 ? 7.297 -2.236 -0.815 1 94.38 91 VAL A C 1
ATOM 689 O O . VAL A 1 91 ? 6.176 -1.832 -0.493 1 94.38 91 VAL A O 1
ATOM 692 N N . GLY A 1 92 ? 8.438 -2.086 -0.068 1 93.69 92 GLY A N 1
ATOM 693 C CA . GLY A 1 92 ? 8.422 -1.244 1.118 1 93.69 92 GLY A CA 1
ATOM 694 C C . GLY A 1 92 ? 8.117 -2.014 2.391 1 93.69 92 GLY A C 1
ATOM 695 O O . GLY A 1 92 ? 8.141 -1.446 3.484 1 93.69 92 GLY A O 1
ATOM 696 N N . MET A 1 93 ? 7.844 -3.248 2.283 1 96.69 93 MET A N 1
ATOM 697 C CA . MET A 1 93 ? 7.562 -4.055 3.469 1 96.69 93 MET A CA 1
ATOM 698 C C . MET A 1 93 ? 8.82 -4.254 4.305 1 96.69 93 MET A C 1
ATOM 700 O O . MET A 1 93 ? 9.922 -4.34 3.764 1 96.69 93 MET A O 1
ATOM 704 N N . CYS A 1 94 ? 8.609 -4.363 5.566 1 96.12 94 CYS A N 1
ATOM 705 C CA . CYS A 1 94 ? 9.648 -4.777 6.504 1 96.12 94 CYS A CA 1
ATOM 706 C C . CYS A 1 94 ? 9.547 -6.266 6.812 1 96.12 94 CYS A C 1
ATOM 708 O O . CYS A 1 94 ? 8.453 -6.836 6.77 1 96.12 94 CYS A O 1
ATOM 710 N N . ILE A 1 95 ? 10.75 -6.844 7.156 1 97.94 95 ILE A N 1
ATOM 711 C CA . ILE A 1 95 ? 10.711 -8.234 7.59 1 97.94 95 ILE A CA 1
ATOM 712 C C . ILE A 1 95 ? 9.758 -8.375 8.773 1 97.94 95 ILE A C 1
ATOM 714 O O . ILE A 1 95 ? 9.805 -7.586 9.719 1 97.94 95 ILE A O 1
ATOM 718 N N . GLY A 1 96 ? 8.914 -9.328 8.719 1 98.06 96 GLY A N 1
ATOM 719 C CA . GLY A 1 96 ? 7.941 -9.578 9.773 1 98.06 96 GLY A CA 1
ATOM 720 C C . GLY A 1 96 ? 6.605 -8.898 9.523 1 98.06 96 GLY A C 1
ATOM 721 O O . GLY A 1 96 ? 5.598 -9.258 10.141 1 98.06 96 GLY A O 1
ATOM 722 N N . GLU A 1 97 ? 6.539 -7.969 8.609 1 98.06 97 GLU A N 1
ATOM 723 C CA . GLU A 1 97 ? 5.324 -7.219 8.305 1 98.06 97 GLU A CA 1
ATOM 724 C C . GLU A 1 97 ? 4.309 -8.094 7.57 1 98.06 97 GLU A C 1
ATOM 726 O O . GLU A 1 97 ? 4.688 -8.984 6.805 1 98.06 97 GLU A O 1
ATOM 731 N N . LYS A 1 98 ? 3.002 -7.832 7.824 1 98.62 98 LYS A N 1
ATOM 732 C CA . LYS A 1 98 ? 1.916 -8.531 7.141 1 98.62 98 LYS A CA 1
ATOM 733 C C . LYS A 1 98 ? 1.006 -7.543 6.41 1 98.62 98 LYS A C 1
ATOM 735 O O . LYS A 1 98 ? 0.776 -6.434 6.891 1 98.62 98 LYS A O 1
ATOM 740 N N . ARG A 1 99 ? 0.54 -7.977 5.281 1 98.69 99 ARG A N 1
ATOM 741 C CA . ARG A 1 99 ? -0.416 -7.215 4.48 1 98.69 99 ARG A CA 1
ATOM 742 C C . ARG A 1 99 ? -1.519 -8.117 3.939 1 98.69 99 ARG A C 1
ATOM 744 O O . ARG A 1 99 ? -1.295 -9.305 3.707 1 98.69 99 ARG A O 1
ATOM 751 N N . THR A 1 100 ? -2.684 -7.547 3.836 1 98.75 100 THR A N 1
ATOM 752 C CA . THR A 1 100 ? -3.693 -8.055 2.916 1 98.75 100 THR A CA 1
ATOM 753 C C . THR A 1 100 ? -3.709 -7.242 1.625 1 98.75 100 THR A C 1
ATOM 755 O O . THR A 1 100 ? -3.928 -6.031 1.649 1 98.75 100 THR A O 1
ATOM 758 N N . ILE A 1 101 ? -3.465 -7.93 0.515 1 98.62 101 ILE A N 1
ATOM 759 C CA . ILE A 1 101 ? -3.391 -7.266 -0.782 1 98.62 101 ILE A CA 1
ATOM 760 C C . ILE A 1 101 ? -4.531 -7.746 -1.674 1 98.62 101 ILE A C 1
ATOM 762 O O . ILE A 1 101 ? -4.613 -8.93 -2.004 1 98.62 101 ILE A O 1
ATOM 766 N N . GLN A 1 102 ? -5.395 -6.832 -2.031 1 98.56 102 GLN A N 1
ATOM 767 C CA . GLN A 1 102 ? -6.426 -7.133 -3.021 1 98.56 102 GLN A CA 1
ATOM 768 C C . GLN A 1 102 ? -5.984 -6.707 -4.418 1 98.56 102 GLN A C 1
ATOM 770 O O . GLN A 1 102 ? -5.613 -5.555 -4.637 1 98.56 102 GLN A O 1
ATOM 775 N N . ILE A 1 103 ? -6.109 -7.676 -5.309 1 98.31 103 ILE A N 1
ATOM 776 C CA . ILE A 1 103 ? -5.469 -7.52 -6.609 1 98.31 103 ILE A CA 1
ATOM 777 C C . ILE A 1 103 ? -6.508 -7.68 -7.719 1 98.31 103 ILE A C 1
ATOM 779 O O . ILE A 1 103 ? -7.141 -8.734 -7.836 1 98.31 103 ILE A O 1
ATOM 783 N N . PRO A 1 104 ? -6.672 -6.586 -8.508 1 97.62 104 PRO A N 1
ATOM 784 C CA . PRO A 1 104 ? -7.551 -6.781 -9.664 1 97.62 104 PRO A CA 1
ATOM 785 C C . PRO A 1 104 ? -7.031 -7.848 -10.625 1 97.62 104 PRO A C 1
ATOM 787 O O . PRO A 1 104 ? -5.82 -8.039 -10.742 1 97.62 104 PRO A O 1
ATOM 790 N N . SER A 1 105 ? -7.957 -8.445 -11.367 1 97.75 105 SER A N 1
ATOM 791 C CA . SER A 1 105 ? -7.594 -9.531 -12.266 1 97.75 105 SER A CA 1
ATOM 792 C C . SER A 1 105 ? -6.574 -9.07 -13.305 1 97.75 105 SER A C 1
ATOM 794 O O . SER A 1 105 ? -5.719 -9.852 -13.727 1 97.75 105 SER A O 1
ATOM 796 N N . SER A 1 106 ? -6.602 -7.812 -13.688 1 95.62 106 SER A N 1
ATOM 797 C CA . SER A 1 106 ? -5.703 -7.27 -14.703 1 95.62 106 SER A CA 1
ATOM 798 C C . SER A 1 106 ? -4.258 -7.277 -14.219 1 95.62 106 SER A C 1
ATOM 800 O O . SER A 1 106 ? -3.33 -7.18 -15.023 1 95.62 106 SER A O 1
ATOM 802 N N . MET A 1 107 ? -3.992 -7.41 -12.953 1 96.06 107 MET A N 1
ATOM 803 C CA . MET A 1 107 ? -2.648 -7.453 -12.383 1 96.06 107 MET A CA 1
ATOM 804 C C . MET A 1 107 ? -2.32 -8.844 -11.859 1 96.06 107 MET A C 1
ATOM 806 O O . MET A 1 107 ? -1.378 -9.016 -11.086 1 96.06 107 MET A O 1
ATOM 810 N N . ALA A 1 108 ? -3.236 -9.75 -12.18 1 97.38 108 ALA A N 1
ATOM 811 C CA . ALA A 1 108 ? -3.049 -11.141 -11.789 1 97.38 108 ALA A CA 1
ATOM 812 C C . ALA A 1 108 ? -3.148 -12.07 -12.992 1 97.38 108 ALA A C 1
ATOM 814 O O . ALA A 1 108 ? -2.334 -11.992 -13.914 1 97.38 108 ALA A O 1
ATOM 815 N N . TYR A 1 109 ? -4.32 -12.906 -13.039 1 98.06 109 TYR A N 1
ATOM 816 C CA . TYR A 1 109 ? -4.344 -13.922 -14.086 1 98.06 109 TYR A CA 1
ATOM 817 C C . TYR A 1 109 ? -5.324 -13.547 -15.188 1 98.06 109 TYR A C 1
ATOM 819 O O . TYR A 1 109 ? -5.52 -14.312 -16.141 1 98.06 109 TYR A O 1
ATOM 827 N N . GLY A 1 110 ? -6.043 -12.469 -15.07 1 96.81 110 GLY A N 1
ATOM 828 C CA . GLY A 1 110 ? -6.824 -11.867 -16.141 1 96.81 110 GLY A CA 1
ATOM 829 C C . GLY A 1 110 ? -7.902 -12.781 -16.688 1 96.81 110 GLY A C 1
ATOM 830 O O . GLY A 1 110 ? -8.547 -13.516 -15.922 1 96.81 110 GLY A O 1
ATOM 831 N N . ALA A 1 111 ? -8.102 -12.617 -18 1 97.12 111 ALA A N 1
ATOM 832 C CA . ALA A 1 111 ? -9.203 -13.273 -18.703 1 97.12 111 ALA A CA 1
ATOM 833 C C . ALA A 1 111 ? -8.977 -14.781 -18.781 1 97.12 111 ALA A C 1
ATOM 835 O O . ALA A 1 111 ? -9.93 -15.547 -18.938 1 97.12 111 ALA A O 1
ATOM 836 N N . ARG A 1 112 ? -7.805 -15.219 -18.719 1 96.94 112 ARG A N 1
ATOM 837 C CA . ARG A 1 112 ? -7.516 -16.641 -18.844 1 96.94 112 ARG A CA 1
ATOM 838 C C . ARG A 1 112 ? -7.746 -17.375 -17.531 1 96.94 112 ARG A C 1
ATOM 840 O O . ARG A 1 112 ? -8.133 -18.547 -17.516 1 96.94 112 ARG A O 1
ATOM 847 N N . GLY A 1 113 ? -7.488 -16.641 -16.438 1 97.44 113 GLY A N 1
ATOM 848 C CA . GLY A 1 113 ? -7.48 -17.328 -15.164 1 97.44 113 GLY A CA 1
ATOM 849 C C . GLY A 1 113 ? -6.484 -18.469 -15.109 1 97.44 113 GLY A C 1
ATOM 850 O O . GLY A 1 113 ? -5.449 -18.438 -15.773 1 97.44 113 GLY A O 1
ATOM 851 N N . ILE A 1 114 ? -6.707 -19.359 -14.156 1 97.81 114 ILE A N 1
ATOM 852 C CA . ILE A 1 114 ? -6.062 -20.672 -14.086 1 97.81 114 ILE A CA 1
ATOM 853 C C . ILE A 1 114 ? -7.121 -21.766 -14.102 1 97.81 114 ILE A C 1
ATOM 855 O O . ILE A 1 114 ? -7.809 -22 -13.102 1 97.81 114 ILE A O 1
ATOM 859 N N . PRO A 1 115 ? -7.34 -22.375 -15.227 1 97.56 115 PRO A N 1
ATOM 860 C CA . PRO A 1 115 ? -8.414 -23.375 -15.359 1 97.56 115 PRO A CA 1
ATOM 861 C C . PRO A 1 115 ? -8.453 -24.359 -14.195 1 97.56 115 PRO A C 1
ATOM 863 O O . PRO A 1 115 ? -7.426 -24.938 -13.828 1 97.56 115 PRO A O 1
ATOM 866 N N . GLY A 1 116 ? -9.719 -24.469 -13.578 1 97 116 GLY A N 1
ATOM 867 C CA . GLY A 1 116 ? -9.945 -25.406 -12.484 1 97 116 GLY A CA 1
ATOM 868 C C . GLY A 1 116 ? -9.555 -24.844 -11.133 1 97 116 GLY A C 1
ATOM 869 O O . GLY A 1 116 ? -9.812 -25.469 -10.102 1 97 116 GLY A O 1
ATOM 870 N N . VAL A 1 117 ? -8.93 -23.766 -11.125 1 97.56 117 VAL A N 1
ATOM 871 C CA . VAL A 1 117 ? -8.43 -23.25 -9.859 1 97.56 117 VAL A CA 1
ATOM 872 C C . VAL A 1 117 ? -8.898 -21.812 -9.656 1 97.56 117 VAL A C 1
ATOM 874 O O . VAL A 1 117 ? -9.57 -21.516 -8.664 1 97.56 117 VAL A O 1
ATOM 877 N N . ILE A 1 118 ? -8.531 -20.875 -10.602 1 98.19 118 ILE A N 1
ATOM 878 C CA . ILE A 1 118 ? -8.891 -19.469 -10.562 1 98.19 118 ILE A CA 1
ATOM 879 C C . ILE A 1 118 ? -9.781 -19.125 -11.758 1 98.19 118 ILE A C 1
ATOM 881 O O . ILE A 1 118 ? -9.336 -19.203 -12.906 1 98.19 118 ILE A O 1
ATOM 885 N N . PRO A 1 119 ? -11.008 -18.688 -11.516 1 98.12 119 PRO A N 1
ATOM 886 C CA . PRO A 1 119 ? -11.914 -18.328 -12.617 1 98.12 119 PRO A CA 1
ATOM 887 C C . PRO A 1 119 ? -11.391 -17.172 -13.469 1 98.12 119 PRO A C 1
ATOM 889 O O . PRO A 1 119 ? -10.531 -16.422 -13.016 1 98.12 119 PRO A O 1
ATOM 892 N N . GLU A 1 120 ? -11.992 -17.078 -14.68 1 97.75 120 GLU A N 1
ATOM 893 C CA . GLU A 1 120 ? -11.703 -15.945 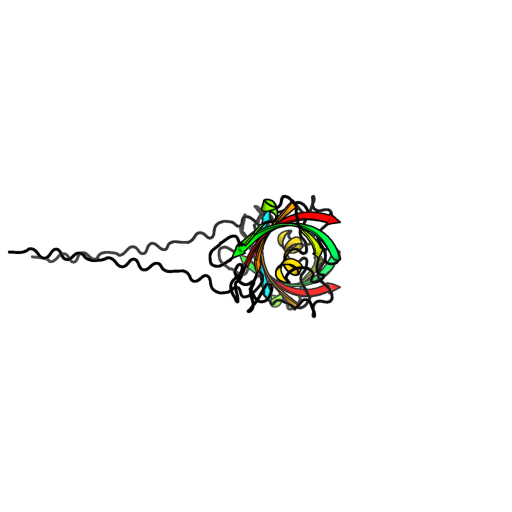-15.562 1 97.75 120 GLU A CA 1
ATOM 894 C C . GLU A 1 120 ? -12.031 -14.617 -14.883 1 97.75 120 GLU A C 1
ATOM 896 O O . GLU A 1 120 ? -13.062 -14.492 -14.211 1 97.75 120 GLU A O 1
ATOM 901 N N . ASN A 1 121 ? -11.078 -13.609 -15.062 1 97.69 121 ASN A N 1
ATOM 902 C CA . ASN A 1 121 ? -11.273 -12.234 -14.617 1 97.69 121 ASN A CA 1
ATOM 903 C C . ASN A 1 121 ? -11.531 -12.164 -13.117 1 97.69 121 ASN A C 1
ATOM 905 O O . ASN A 1 121 ? -12.258 -11.289 -12.648 1 97.69 121 ASN A O 1
ATOM 909 N N . ALA A 1 122 ? -10.984 -13.117 -12.398 1 97.88 122 ALA A N 1
ATOM 910 C CA . ALA A 1 122 ? -11.203 -13.133 -10.953 1 97.88 122 ALA A CA 1
ATOM 911 C C . ALA A 1 122 ? -10.242 -12.172 -10.25 1 97.88 122 ALA A C 1
ATOM 913 O O . ALA A 1 122 ? -9.031 -12.219 -10.477 1 97.88 122 ALA A O 1
ATOM 914 N N . ASP A 1 123 ? -10.758 -11.289 -9.438 1 98.31 123 ASP A N 1
ATOM 915 C CA . ASP A 1 123 ? -9.93 -10.547 -8.492 1 98.31 123 ASP A CA 1
ATOM 916 C C . ASP A 1 123 ? -9.469 -11.445 -7.348 1 98.31 123 ASP A C 1
ATOM 918 O O . ASP A 1 123 ? -10.164 -12.383 -6.961 1 98.31 123 ASP A O 1
ATOM 922 N N . LEU A 1 124 ? -8.328 -11.156 -6.848 1 98.69 124 LEU A N 1
ATOM 923 C CA . LEU A 1 124 ? -7.727 -12.023 -5.844 1 98.69 124 LEU A CA 1
ATOM 924 C C . LEU A 1 124 ? -7.434 -11.258 -4.562 1 98.69 124 LEU A C 1
ATOM 926 O O . LEU A 1 124 ? -7.316 -10.031 -4.582 1 98.69 124 LEU A O 1
ATOM 930 N N . VAL A 1 125 ? -7.387 -11.93 -3.441 1 98.81 125 VAL A N 1
ATOM 931 C CA . VAL A 1 125 ? -6.891 -11.438 -2.16 1 98.81 125 VAL A CA 1
ATOM 932 C C . VAL A 1 125 ? -5.727 -12.305 -1.69 1 98.81 125 VAL A C 1
ATOM 934 O O . VAL A 1 125 ? -5.816 -13.539 -1.692 1 98.81 125 VAL A O 1
ATOM 937 N N . PHE A 1 126 ? -4.668 -11.641 -1.305 1 98.88 126 PHE A N 1
ATOM 938 C CA . PHE A 1 126 ? -3.543 -12.336 -0.694 1 98.88 126 PHE A CA 1
ATOM 939 C C . PHE A 1 126 ? -3.256 -11.789 0.698 1 98.88 126 PHE A C 1
ATOM 941 O O . PHE A 1 126 ? -3.062 -10.586 0.867 1 98.88 126 PHE A O 1
ATOM 948 N N . ASP A 1 127 ? -3.297 -12.633 1.683 1 98.88 127 ASP A N 1
ATOM 949 C CA . ASP A 1 127 ? -2.654 -12.344 2.961 1 98.88 127 ASP A CA 1
ATOM 950 C C . ASP A 1 127 ? -1.183 -12.75 2.939 1 98.88 127 ASP A C 1
ATOM 952 O O . ASP A 1 127 ? -0.86 -13.922 2.738 1 98.88 127 ASP A O 1
ATOM 956 N N . VAL A 1 128 ? -0.295 -11.805 3.15 1 98.94 128 VAL A N 1
ATOM 957 C CA . VAL A 1 128 ? 1.125 -12.078 2.971 1 98.94 128 VAL A CA 1
ATOM 958 C C . VAL A 1 128 ? 1.895 -11.688 4.23 1 98.94 128 VAL A C 1
ATOM 960 O O . VAL A 1 128 ? 1.445 -10.836 4.996 1 98.94 128 VAL A O 1
ATOM 963 N N . GLN A 1 129 ? 3.002 -12.352 4.457 1 98.81 129 GLN A N 1
ATOM 964 C CA . GLN A 1 129 ? 4.012 -11.977 5.445 1 98.81 129 GLN A CA 1
ATOM 965 C C . GLN A 1 129 ? 5.414 -12.031 4.844 1 98.81 129 GLN A C 1
ATOM 967 O O . GLN A 1 129 ? 5.809 -13.047 4.266 1 98.81 129 GLN A O 1
ATOM 972 N N . LEU A 1 130 ? 6.133 -10.945 4.91 1 98.81 130 LEU A N 1
ATOM 973 C CA . LEU A 1 130 ? 7.527 -10.961 4.477 1 98.81 130 LEU A CA 1
ATOM 974 C C . LEU A 1 130 ? 8.414 -11.633 5.523 1 98.81 130 LEU A C 1
ATOM 976 O O . LEU A 1 130 ? 8.516 -11.148 6.652 1 98.81 130 LEU A O 1
ATOM 980 N N . VAL A 1 131 ? 9.062 -12.625 5.105 1 98.38 131 VAL A N 1
ATOM 981 C CA . VAL A 1 131 ? 9.797 -13.469 6.035 1 98.38 131 VAL A CA 1
ATOM 982 C C . VAL A 1 131 ? 11.273 -13.086 6.027 1 98.38 131 VAL A C 1
ATOM 984 O O . VAL A 1 131 ? 11.953 -13.18 7.051 1 98.38 131 VAL A O 1
ATOM 987 N N . ASN A 1 132 ? 11.773 -12.734 4.793 1 98.19 132 ASN A N 1
ATOM 988 C CA . ASN A 1 132 ? 13.203 -12.469 4.68 1 98.19 132 ASN A CA 1
ATOM 989 C C . ASN A 1 132 ? 13.516 -11.625 3.441 1 98.19 132 ASN A C 1
ATOM 991 O O . ASN A 1 132 ? 12.734 -11.602 2.488 1 98.19 132 ASN A O 1
ATOM 995 N N . ILE A 1 133 ? 14.578 -10.93 3.52 1 97.44 133 ILE A N 1
ATOM 996 C CA . ILE A 1 133 ? 15.211 -10.234 2.404 1 97.44 133 ILE A CA 1
ATOM 997 C C . ILE A 1 133 ? 16.672 -10.688 2.273 1 97.44 133 ILE A C 1
ATOM 999 O O . ILE A 1 133 ? 17.406 -10.727 3.264 1 97.44 133 ILE A O 1
ATOM 1003 N N . LYS A 1 134 ? 17 -11.055 1.139 1 93.56 134 LYS A N 1
ATOM 1004 C CA . LYS A 1 134 ? 18.359 -11.508 0.896 1 93.56 134 LYS A CA 1
ATOM 1005 C C . LYS A 1 134 ? 19.062 -10.609 -0.115 1 93.56 134 LYS A C 1
ATOM 1007 O O . LYS A 1 134 ? 18.422 -9.992 -0.966 1 93.56 134 LYS A O 1
ATOM 1012 N N . MET B 1 1 ? -68.375 9.703 18.469 1 37.16 1 MET B N 1
ATOM 1013 C CA . MET B 1 1 ? -67.375 8.695 18.391 1 37.16 1 MET B CA 1
ATOM 1014 C C . MET B 1 1 ? -66.125 9.242 17.672 1 37.16 1 MET B C 1
ATOM 1016 O O . MET B 1 1 ? -66.125 9.469 16.469 1 37.16 1 MET B O 1
ATOM 1020 N N . ARG B 1 2 ? -65.312 10.18 18.359 1 44.09 2 ARG B N 1
ATOM 1021 C CA . ARG B 1 2 ? -64.062 10.789 17.906 1 44.09 2 ARG B CA 1
ATOM 1022 C C . ARG B 1 2 ? -63.062 9.727 17.547 1 44.09 2 ARG B C 1
ATOM 1024 O O . ARG B 1 2 ? -62.719 8.852 18.344 1 44.09 2 ARG B O 1
ATOM 1031 N N . CYS B 1 3 ? -62.844 9.367 16.266 1 44.22 3 CYS B N 1
ATOM 1032 C CA . CYS B 1 3 ? -61.781 8.57 15.664 1 44.22 3 CYS B CA 1
ATOM 1033 C C . CYS B 1 3 ? -60.438 9.141 16 1 44.22 3 CYS B C 1
ATOM 1035 O O . CYS B 1 3 ? -60.125 10.305 15.711 1 44.22 3 CYS B O 1
ATOM 1037 N N . PHE B 1 4 ? -59.781 8.719 17.094 1 49.31 4 PHE B N 1
ATOM 1038 C CA . PHE B 1 4 ? -58.406 9.008 17.469 1 49.31 4 PHE B CA 1
ATOM 1039 C C . PHE B 1 4 ? -57.438 8.547 16.391 1 49.31 4 PHE B C 1
ATOM 1041 O O . PHE B 1 4 ? -57.438 7.379 15.992 1 49.31 4 PHE B O 1
ATOM 1048 N N . THR B 1 5 ? -57.094 9.359 15.367 1 51.31 5 THR B N 1
ATOM 1049 C CA . THR B 1 5 ? -56.031 9.133 14.391 1 51.31 5 THR B CA 1
ATOM 1050 C C . THR B 1 5 ? -54.688 8.945 15.086 1 51.31 5 THR B C 1
ATOM 1052 O O . THR B 1 5 ? -54.25 9.789 15.875 1 51.31 5 THR B O 1
ATOM 1055 N N . TRP B 1 6 ? -54.281 7.672 15.398 1 51.88 6 TRP B N 1
ATOM 1056 C CA . TRP B 1 6 ? -52.969 7.293 15.844 1 51.88 6 TRP B CA 1
ATOM 1057 C C . TRP B 1 6 ? -51.906 7.648 14.797 1 51.88 6 TRP B C 1
ATOM 1059 O O . TRP B 1 6 ? -51.969 7.16 13.664 1 51.88 6 TRP B O 1
ATOM 1069 N N . LEU B 1 7 ? -51.375 8.805 14.805 1 53.06 7 LEU B N 1
ATOM 1070 C CA . LEU B 1 7 ? -50.188 9.164 14.023 1 53.06 7 LEU B CA 1
ATOM 1071 C C . LEU B 1 7 ? -48.969 8.305 14.43 1 53.06 7 LEU B C 1
ATOM 1073 O O . LEU B 1 7 ? -48.562 8.312 15.594 1 53.06 7 LEU B O 1
ATOM 1077 N N . SER B 1 8 ? -48.688 7.152 13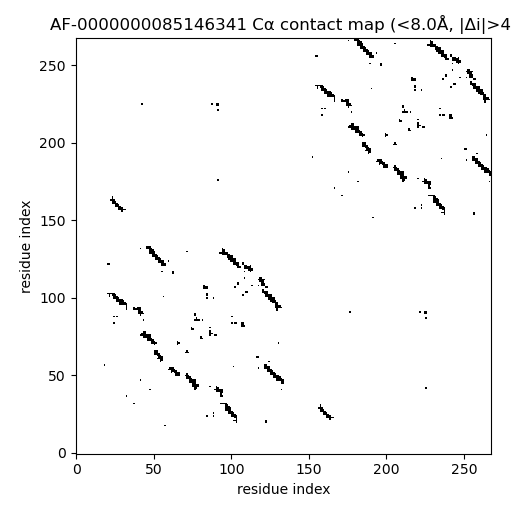.805 1 49.69 8 SER B N 1
ATOM 1078 C CA . SER B 1 8 ? -47.5 6.324 14.023 1 49.69 8 SER B CA 1
ATOM 1079 C C . SER B 1 8 ? -46.25 7.062 13.633 1 49.69 8 SER B C 1
ATOM 1081 O O . SER B 1 8 ? -46.062 7.473 12.484 1 49.69 8 SER B O 1
ATOM 1083 N N . ALA B 1 9 ? -45.594 7.758 14.477 1 51.84 9 ALA B N 1
ATOM 1084 C CA . ALA B 1 9 ? -44.25 8.305 14.25 1 51.84 9 ALA B CA 1
ATOM 1085 C C . ALA B 1 9 ? -43.25 7.195 13.898 1 51.84 9 ALA B C 1
ATOM 1087 O O . ALA B 1 9 ? -43.031 6.281 14.695 1 51.84 9 ALA B O 1
ATOM 1088 N N . MET B 1 10 ? -43 6.848 12.656 1 49.94 10 MET B N 1
ATOM 1089 C CA . MET B 1 10 ? -41.938 5.938 12.203 1 49.94 10 MET B CA 1
ATOM 1090 C C . MET B 1 10 ? -40.562 6.445 12.609 1 49.94 10 MET B C 1
ATOM 1092 O O . MET B 1 10 ? -40.188 7.559 12.242 1 49.94 10 MET B O 1
ATOM 1096 N N . ALA B 1 11 ? -39.969 5.961 13.672 1 45.72 11 ALA B N 1
ATOM 1097 C CA . ALA B 1 11 ? -38.594 6.262 14.055 1 45.72 11 ALA B CA 1
ATOM 1098 C C . ALA B 1 11 ? -37.594 5.684 13.047 1 45.72 11 ALA B C 1
ATOM 1100 O O . ALA B 1 11 ? -37.562 4.465 12.844 1 45.72 11 ALA B O 1
ATOM 1101 N N . LEU B 1 12 ? -37.125 6.477 12.102 1 49.53 12 LEU B N 1
ATOM 1102 C CA . LEU B 1 12 ? -36 6.121 11.258 1 49.53 12 LEU B CA 1
ATOM 1103 C C . LEU B 1 12 ? -34.719 5.906 12.094 1 49.53 12 LEU B C 1
ATOM 1105 O O . LEU B 1 12 ? -34.25 6.828 12.766 1 49.53 12 LEU B O 1
ATOM 1109 N N . PHE B 1 13 ? -34.438 4.824 12.508 1 42.84 13 PHE B N 1
ATOM 1110 C CA . PHE B 1 13 ? -33.125 4.492 13.078 1 42.84 13 PHE B CA 1
ATOM 1111 C C . PHE B 1 13 ? -32.031 4.594 12.016 1 42.84 13 PHE B C 1
ATOM 1113 O O . PHE B 1 13 ? -32.031 3.842 11.039 1 42.84 13 PHE B O 1
ATOM 1120 N N . SER B 1 14 ? -31.375 5.664 11.867 1 40.31 14 SER B N 1
ATOM 1121 C CA . SER B 1 14 ? -30.156 5.758 11.055 1 40.31 14 SER B CA 1
ATOM 1122 C C . SER B 1 14 ? -29.062 4.863 11.602 1 40.31 14 SER B C 1
ATOM 1124 O O . SER B 1 14 ? -28.672 4.98 12.766 1 40.31 14 SER B O 1
ATOM 1126 N N . ALA B 1 15 ? -28.828 3.697 11.148 1 39.69 15 ALA B N 1
ATOM 1127 C CA . ALA B 1 15 ? -27.609 2.949 11.438 1 39.69 15 ALA B CA 1
ATOM 1128 C C . ALA B 1 15 ? -26.375 3.777 11.117 1 39.69 15 ALA B C 1
ATOM 1130 O O . ALA B 1 15 ? -26.062 4.008 9.945 1 39.69 15 ALA B O 1
ATOM 1131 N N . THR B 1 16 ? -25.922 4.656 11.93 1 43.31 16 THR B N 1
ATOM 1132 C CA . THR B 1 16 ? -24.594 5.238 11.844 1 43.31 16 THR B CA 1
ATOM 1133 C C . THR B 1 16 ? -23.531 4.148 11.773 1 43.31 16 THR B C 1
ATOM 1135 O O . THR B 1 16 ? -23.391 3.344 12.695 1 43.31 16 THR B O 1
ATOM 1138 N N . THR B 1 17 ? -23.344 3.525 10.719 1 43.47 17 THR B N 1
ATOM 1139 C CA . THR B 1 17 ? -22.125 2.727 10.609 1 43.47 17 THR B CA 1
ATOM 1140 C C . THR B 1 17 ? -20.922 3.482 11.18 1 43.47 17 THR B C 1
ATOM 1142 O O . THR B 1 17 ? -20.562 4.547 10.68 1 43.47 17 THR B O 1
ATOM 1145 N N . LEU B 1 18 ? -20.734 3.697 12.469 1 44.94 18 LEU B N 1
ATOM 1146 C CA . LEU B 1 18 ? -19.5 4.121 13.125 1 44.94 18 LEU B CA 1
ATOM 1147 C C . LEU B 1 18 ? -18.281 3.494 12.445 1 44.94 18 LEU B C 1
ATOM 1149 O O . LEU B 1 18 ? -18.109 2.275 12.484 1 44.94 18 LEU B O 1
ATOM 1153 N N . ALA B 1 19 ? -17.922 4.141 11.281 1 55.09 19 ALA B N 1
ATOM 1154 C CA . ALA B 1 19 ? -16.625 3.73 10.734 1 55.09 19 ALA B CA 1
ATOM 1155 C C . ALA B 1 19 ? -15.602 3.523 11.844 1 55.09 19 ALA B C 1
ATOM 1157 O O . ALA B 1 19 ? -15.297 4.449 12.594 1 55.09 19 ALA B O 1
ATOM 1158 N N . GLY B 1 20 ? -15.383 2.391 12.445 1 70 20 GLY B N 1
ATOM 1159 C CA . GLY B 1 20 ? -14.43 2.092 13.5 1 70 20 GLY B CA 1
ATOM 1160 C C . GLY B 1 20 ? -13.023 2.59 13.195 1 70 20 GLY B C 1
ATOM 1161 O O . GLY B 1 20 ? -12.734 2.99 12.07 1 70 20 GLY B O 1
ATOM 1162 N N . SER B 1 21 ? -12.195 2.92 14.25 1 84.31 21 SER B N 1
ATOM 1163 C CA . SER B 1 21 ? -10.805 3.348 14.164 1 84.31 21 SER B CA 1
ATOM 1164 C C . SER B 1 21 ? -9.977 2.371 13.328 1 84.31 21 SER B C 1
ATOM 1166 O O . SER B 1 21 ? -10.242 1.168 13.328 1 84.31 21 SER B O 1
ATOM 1168 N N . LEU B 1 22 ? -9.164 2.984 12.539 1 91.62 22 LEU B N 1
ATOM 1169 C CA . LEU B 1 22 ? -8.281 2.164 11.719 1 91.62 22 LEU B CA 1
ATOM 1170 C C . LEU B 1 22 ? -7.332 1.351 12.594 1 91.62 22 LEU B C 1
ATOM 1172 O O . LEU B 1 22 ? -6.906 1.814 13.656 1 91.62 22 LEU B O 1
ATOM 1176 N N . THR B 1 23 ? -7 0.156 12.18 1 89.19 23 THR B N 1
ATOM 1177 C CA . THR B 1 23 ? -6.07 -0.698 12.914 1 89.19 23 THR B CA 1
ATOM 1178 C C . THR B 1 23 ? -4.695 -0.695 12.258 1 89.19 23 THR B C 1
ATOM 1180 O O . THR B 1 23 ? -3.729 -1.207 12.82 1 89.19 23 THR B O 1
ATOM 1183 N N . GLY B 1 24 ? -4.516 -0.148 11.133 1 92.94 24 GLY B N 1
ATOM 1184 C CA . GLY B 1 24 ? -3.287 -0.033 10.367 1 92.94 24 GLY B CA 1
ATOM 1185 C C . GLY B 1 24 ? -3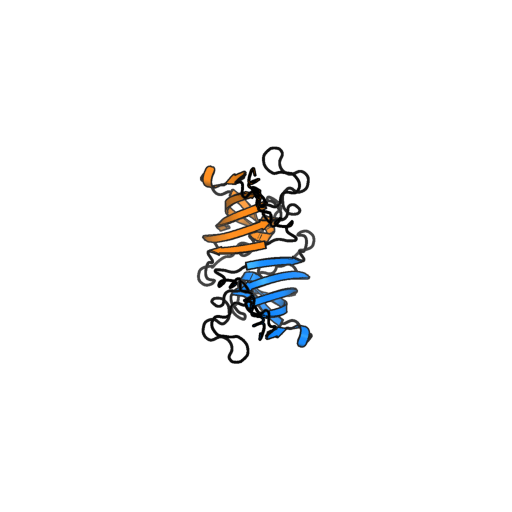.428 0.854 9.141 1 92.94 24 GLY B C 1
ATOM 1186 O O . GLY B 1 24 ? -4.496 1.425 8.898 1 92.94 24 GLY B O 1
ATOM 1187 N N . LEU B 1 25 ? -2.301 0.89 8.508 1 95.81 25 LEU B N 1
ATOM 1188 C CA . LEU B 1 25 ? -2.295 1.681 7.281 1 95.81 25 LEU B CA 1
ATOM 1189 C C . LEU B 1 25 ? -3.107 0.995 6.188 1 95.81 25 LEU B C 1
ATOM 1191 O O . LEU B 1 25 ? -3.014 -0.222 6.008 1 95.81 25 LEU B O 1
ATOM 1195 N N . ASP B 1 26 ? -4.012 1.729 5.559 1 96.88 26 ASP B N 1
ATOM 1196 C CA . ASP B 1 26 ? -4.777 1.265 4.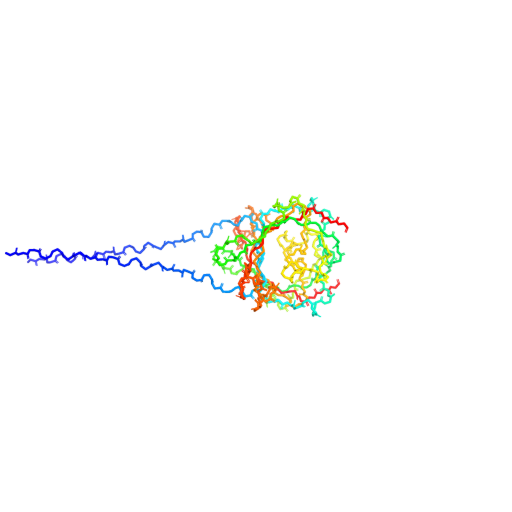406 1 96.88 26 ASP B CA 1
ATOM 1197 C C . ASP B 1 26 ? -4.457 2.092 3.162 1 96.88 26 ASP B C 1
ATOM 1199 O O . ASP B 1 26 ? -4.707 3.299 3.133 1 96.88 26 ASP B O 1
ATOM 1203 N N . ILE B 1 27 ? -3.883 1.41 2.109 1 97.94 27 ILE B N 1
ATOM 1204 C CA . ILE B 1 27 ? -3.406 2.086 0.907 1 97.94 27 ILE B CA 1
ATOM 1205 C C . ILE B 1 27 ? -4.188 1.591 -0.307 1 97.94 27 ILE B C 1
ATOM 1207 O O . ILE B 1 27 ? -4.176 0.398 -0.619 1 97.94 27 ILE B O 1
ATOM 1211 N N . LYS B 1 28 ? -4.859 2.48 -0.926 1 97.5 28 LYS B N 1
ATOM 1212 C CA . LYS B 1 28 ? -5.531 2.207 -2.193 1 97.5 28 LYS B CA 1
ATOM 1213 C C . LYS B 1 28 ? -4.848 2.934 -3.348 1 97.5 28 LYS B C 1
ATOM 1215 O O . LYS B 1 28 ? -4.762 4.164 -3.352 1 97.5 28 LYS B O 1
ATOM 1220 N N . VAL B 1 29 ? -4.336 2.174 -4.27 1 97.25 29 VAL B N 1
ATOM 1221 C CA . VAL B 1 29 ? -3.762 2.787 -5.465 1 97.25 29 VAL B CA 1
ATOM 1222 C C . VAL B 1 29 ? -4.879 3.186 -6.426 1 97.25 29 VAL B C 1
ATOM 1224 O O . VAL B 1 29 ? -5.543 2.322 -7.008 1 97.25 29 VAL B O 1
ATOM 1227 N N . THR B 1 30 ? -5.043 4.445 -6.637 1 97.5 30 THR B N 1
ATOM 1228 C CA . THR B 1 30 ? -6.199 4.941 -7.379 1 97.5 30 THR B CA 1
ATOM 1229 C C . THR B 1 30 ? -5.812 5.273 -8.82 1 97.5 30 THR B C 1
ATOM 1231 O O . THR B 1 30 ? -6.684 5.418 -9.68 1 97.5 30 THR B O 1
ATOM 1234 N N . HIS B 1 31 ? -4.598 5.512 -9.094 1 96.69 31 HIS B N 1
ATOM 1235 C CA . HIS B 1 31 ? -4.031 5.66 -10.43 1 96.69 31 HIS B CA 1
ATOM 1236 C C . HIS B 1 31 ? -2.699 4.926 -10.547 1 96.69 31 HIS B C 1
ATOM 1238 O O . HIS B 1 31 ? -1.67 5.418 -10.086 1 96.69 31 HIS B O 1
ATOM 1244 N N . GLN B 1 32 ? -2.777 3.924 -11.219 1 92.69 32 GLN B N 1
ATOM 1245 C CA . GLN B 1 32 ? -1.626 3.033 -11.312 1 92.69 32 GLN B CA 1
ATOM 1246 C C . GLN B 1 32 ? -0.789 3.344 -12.555 1 92.69 32 GLN B C 1
ATOM 1248 O O . GLN B 1 32 ? -1.332 3.586 -13.633 1 92.69 32 GLN B O 1
ATOM 1253 N N . ILE B 1 33 ? 0.516 3.316 -12.328 1 92.25 33 ILE B N 1
ATOM 1254 C CA . ILE B 1 33 ? 1.469 3.414 -13.422 1 92.25 33 ILE B CA 1
ATOM 1255 C C . ILE B 1 33 ? 2.008 2.027 -13.766 1 92.25 33 ILE B C 1
ATOM 1257 O O . ILE B 1 33 ? 2.523 1.323 -12.898 1 92.25 33 ILE B O 1
ATOM 1261 N N . PRO B 1 34 ? 1.853 1.649 -14.969 1 85.94 34 PRO B N 1
ATOM 1262 C CA . PRO B 1 34 ? 2.406 0.345 -15.336 1 85.94 34 PRO B CA 1
ATOM 1263 C C . PRO B 1 34 ? 3.904 0.24 -15.055 1 85.94 34 PRO B C 1
ATOM 1265 O O . PRO B 1 34 ? 4.625 1.236 -15.156 1 85.94 34 PRO B O 1
ATOM 1268 N N . ILE B 1 35 ? 4.293 -0.953 -14.711 1 82.81 35 ILE B N 1
ATOM 1269 C CA . ILE B 1 35 ? 5.684 -1.194 -14.352 1 82.81 35 ILE B CA 1
ATOM 1270 C C . ILE B 1 35 ? 6.598 -0.729 -15.484 1 82.81 35 ILE B C 1
ATOM 1272 O O . ILE B 1 35 ? 7.676 -0.185 -15.234 1 82.81 35 ILE B O 1
ATOM 1276 N N . SER B 1 36 ? 6.211 -0.925 -16.766 1 85.06 36 SER B N 1
ATOM 1277 C CA . SER B 1 36 ? 7.004 -0.547 -17.938 1 85.06 36 SER B CA 1
ATOM 1278 C C . SER B 1 36 ? 7.207 0.963 -18 1 85.06 36 SER B C 1
ATOM 1280 O O . SER B 1 36 ? 8.141 1.442 -18.641 1 85.06 36 SER B O 1
ATOM 1282 N N . LYS B 1 37 ? 6.41 1.707 -17.328 1 90.88 37 LYS B N 1
ATOM 1283 C CA . LYS B 1 37 ? 6.48 3.164 -17.359 1 90.88 37 LYS B CA 1
ATOM 1284 C C . LYS B 1 37 ? 6.953 3.715 -16.016 1 90.88 37 LYS B C 1
ATOM 1286 O O . LYS B 1 37 ? 6.746 4.891 -15.711 1 90.88 37 LYS B O 1
ATOM 1291 N N . CYS B 1 38 ? 7.438 2.881 -15.227 1 91.12 38 CYS B N 1
ATOM 1292 C CA . CYS B 1 38 ? 7.926 3.234 -13.898 1 91.12 38 CYS B CA 1
ATOM 1293 C C . CYS B 1 38 ? 9.406 2.902 -13.75 1 91.12 38 CYS B C 1
ATOM 1295 O O . CYS B 1 38 ? 9.773 1.98 -13.023 1 91.12 38 CYS B O 1
ATOM 1297 N N . PRO B 1 39 ? 10.273 3.727 -14.414 1 89 39 PRO B N 1
ATOM 1298 C CA . PRO B 1 39 ? 11.695 3.402 -14.359 1 89 39 PRO B CA 1
ATOM 1299 C C . PRO B 1 39 ? 12.281 3.545 -12.961 1 89 39 PRO B C 1
ATOM 1301 O O . PRO B 1 39 ? 13.289 2.908 -12.641 1 89 39 PRO B O 1
ATOM 1304 N N . THR B 1 40 ? 11.711 4.441 -12.172 1 91.81 40 THR B N 1
ATOM 1305 C CA . THR B 1 40 ? 12.188 4.664 -10.812 1 91.81 40 THR B CA 1
ATOM 1306 C C . THR B 1 40 ? 11.023 4.695 -9.828 1 91.81 40 THR B C 1
ATOM 1308 O O . THR B 1 40 ? 9.992 5.324 -10.094 1 91.81 40 THR B O 1
ATOM 1311 N N . LYS B 1 41 ? 11.211 4.047 -8.727 1 92.94 41 LYS B N 1
ATOM 1312 C CA . LYS B 1 41 ? 10.242 4.062 -7.637 1 92.94 41 LYS B CA 1
ATOM 1313 C C . LYS B 1 41 ? 10.75 4.875 -6.449 1 92.94 41 LYS B C 1
ATOM 1315 O O . LYS B 1 41 ? 11.961 4.941 -6.211 1 92.94 41 LYS B O 1
ATOM 1320 N N . ALA B 1 42 ? 9.82 5.461 -5.762 1 95.75 42 ALA B N 1
ATOM 1321 C CA . ALA B 1 42 ? 10.195 6.215 -4.566 1 95.75 42 ALA B CA 1
ATOM 1322 C C . ALA B 1 42 ? 10.719 5.289 -3.473 1 95.75 42 ALA B C 1
ATOM 1324 O O . ALA B 1 42 ? 10.086 4.281 -3.148 1 95.75 42 ALA B O 1
ATOM 1325 N N . LEU B 1 43 ? 11.875 5.637 -2.916 1 91.94 43 LEU B N 1
ATOM 1326 C CA . LEU B 1 43 ? 12.5 4.859 -1.85 1 91.94 43 LEU B CA 1
ATOM 1327 C C . LEU B 1 43 ? 12.938 5.766 -0.704 1 91.94 43 LEU B C 1
ATOM 1329 O O . LEU B 1 43 ? 13.078 6.98 -0.881 1 91.94 43 LEU B O 1
ATOM 1333 N N . ALA B 1 44 ? 13.102 5.07 0.465 1 90.69 44 ALA B N 1
ATOM 1334 C CA . ALA B 1 44 ? 13.641 5.84 1.581 1 90.69 44 ALA B CA 1
ATOM 1335 C C . ALA B 1 44 ? 14.953 6.523 1.19 1 90.69 44 ALA B C 1
ATOM 1337 O O . ALA B 1 44 ? 15.805 5.914 0.542 1 90.69 44 ALA B O 1
ATOM 1338 N N . GLY B 1 45 ? 15.055 7.723 1.537 1 93.31 45 GLY B N 1
ATOM 1339 C CA . GLY B 1 45 ? 16.25 8.492 1.22 1 93.31 45 GLY B CA 1
ATOM 1340 C C . GLY B 1 45 ? 16.062 9.414 0.029 1 93.31 45 GLY B C 1
ATOM 1341 O O . GLY B 1 45 ? 16.828 10.359 -0.153 1 93.31 45 GLY B O 1
ATOM 1342 N N . ASP B 1 46 ? 15.125 9.125 -0.833 1 96.31 46 ASP B N 1
ATOM 1343 C CA . ASP B 1 46 ? 14.844 9.969 -1.992 1 96.31 46 ASP B CA 1
ATOM 1344 C C . ASP B 1 46 ? 14.25 11.305 -1.566 1 96.31 46 ASP B C 1
ATOM 1346 O O . ASP B 1 46 ? 13.484 11.375 -0.601 1 96.31 46 ASP B O 1
ATOM 1350 N N . LEU B 1 47 ? 14.617 12.391 -2.25 1 98.44 47 LEU B N 1
ATOM 1351 C CA . LEU B 1 47 ? 13.844 13.625 -2.191 1 98.44 47 LEU B CA 1
ATOM 1352 C C . LEU B 1 47 ? 12.633 13.555 -3.119 1 98.44 47 LEU B C 1
ATOM 1354 O O . LEU B 1 47 ? 12.781 13.32 -4.32 1 98.44 47 LEU B O 1
ATOM 1358 N N . VAL B 1 48 ? 11.445 13.75 -2.529 1 98.69 48 VAL B N 1
ATOM 1359 C CA . VAL B 1 48 ? 10.242 13.562 -3.34 1 98.69 48 VAL B CA 1
ATOM 1360 C C . VAL B 1 48 ? 9.383 14.828 -3.293 1 98.69 48 VAL B C 1
ATOM 1362 O O . VAL B 1 48 ? 9.422 15.578 -2.314 1 98.69 48 VAL B O 1
ATOM 1365 N N . ASP B 1 49 ? 8.648 15.094 -4.418 1 98.88 49 ASP B N 1
ATOM 1366 C CA . ASP B 1 49 ? 7.594 16.094 -4.508 1 98.88 49 ASP B CA 1
ATOM 1367 C C . ASP B 1 49 ? 6.215 15.438 -4.539 1 98.88 49 ASP B C 1
ATOM 1369 O O . ASP B 1 49 ? 5.945 14.594 -5.391 1 98.88 49 ASP B O 1
ATOM 1373 N N . VAL B 1 50 ? 5.328 15.914 -3.615 1 98.88 50 VAL B N 1
ATOM 1374 C CA . VAL B 1 50 ? 4.035 15.25 -3.49 1 98.88 50 VAL B CA 1
ATOM 1375 C C . VAL B 1 50 ? 2.926 16.297 -3.404 1 98.88 50 VAL B C 1
ATOM 1377 O O . VAL B 1 50 ? 2.98 17.203 -2.568 1 98.88 50 VAL B O 1
ATOM 1380 N N . HIS B 1 51 ? 1.917 16.234 -4.32 1 98.88 51 HIS B N 1
ATOM 1381 C CA . HIS B 1 51 ? 0.65 16.922 -4.098 1 98.88 51 HIS B CA 1
ATOM 1382 C C . HIS B 1 51 ? -0.276 16.094 -3.209 1 98.88 51 HIS B C 1
ATOM 1384 O O . HIS B 1 51 ? -0.226 14.859 -3.229 1 98.88 51 HIS B O 1
ATOM 1390 N N . TYR B 1 52 ? -1.132 16.797 -2.463 1 98.88 52 TYR B N 1
ATOM 1391 C CA . TYR B 1 52 ? -2.01 16.031 -1.584 1 98.88 52 TYR B CA 1
ATOM 1392 C C . TYR B 1 52 ? -3.232 16.859 -1.188 1 98.88 52 TYR B C 1
ATOM 1394 O O . TYR B 1 52 ? -3.213 18.078 -1.257 1 98.88 52 TYR B O 1
ATOM 1402 N N . VAL B 1 53 ? -4.289 16.203 -0.86 1 98.88 53 VAL B N 1
ATOM 1403 C CA . VAL B 1 53 ? -5.422 16.688 -0.082 1 98.88 53 VAL B CA 1
ATOM 1404 C C . VAL B 1 53 ? -5.562 15.875 1.201 1 98.88 53 VAL B C 1
ATOM 1406 O O . VAL B 1 53 ? -5.66 14.648 1.156 1 98.88 53 VAL B O 1
ATOM 1409 N N . GLY B 1 54 ? -5.523 16.547 2.354 1 98.81 54 GLY B N 1
ATOM 1410 C CA . GLY B 1 54 ? -5.715 15.898 3.645 1 98.81 54 GLY B CA 1
ATOM 1411 C C . GLY B 1 54 ? -7.094 16.141 4.23 1 98.81 54 GLY B C 1
ATOM 1412 O O . GLY B 1 54 ? -7.59 17.266 4.227 1 98.81 54 GLY B O 1
ATOM 1413 N N . LYS B 1 55 ? -7.707 15.062 4.668 1 98.81 55 LYS B N 1
ATOM 1414 C CA . LYS B 1 55 ? -9.047 15.117 5.238 1 98.81 55 LYS B CA 1
ATOM 1415 C C . LYS B 1 55 ? -9.117 14.352 6.559 1 98.81 55 LYS B C 1
ATOM 1417 O O . LYS B 1 55 ? -8.32 13.453 6.801 1 98.81 55 LYS B O 1
ATOM 1422 N N . LEU B 1 56 ? -10.086 14.75 7.391 1 98.38 56 LEU B N 1
ATOM 1423 C CA . LEU B 1 56 ? -10.469 13.906 8.516 1 98.38 56 LEU B CA 1
ATOM 1424 C C . LEU B 1 56 ? -11.234 12.672 8.039 1 98.38 56 LEU B C 1
ATOM 1426 O O . LEU B 1 56 ? -12.164 12.789 7.242 1 98.38 56 LEU B O 1
ATOM 1430 N N . ARG B 1 57 ? -10.82 11.547 8.523 1 98.06 57 ARG B N 1
ATOM 1431 C CA . ARG B 1 57 ? -11.438 10.328 8.016 1 98.06 57 ARG B CA 1
ATOM 1432 C C . ARG B 1 57 ? -12.914 10.266 8.391 1 98.06 57 ARG B C 1
ATOM 1434 O O . ARG B 1 57 ? -13.75 9.898 7.562 1 98.06 57 ARG B O 1
ATOM 1441 N N . ASP B 1 58 ? -13.227 10.711 9.633 1 95.75 58 ASP B N 1
ATOM 1442 C CA . ASP B 1 58 ? -14.57 10.547 10.164 1 95.75 58 ASP B CA 1
ATOM 1443 C C . ASP B 1 58 ? -15.555 11.492 9.484 1 95.75 58 ASP B C 1
ATOM 1445 O O . ASP B 1 58 ? -16.688 11.102 9.18 1 95.75 58 ASP B O 1
ATOM 1449 N N . THR B 1 59 ? -15.188 12.648 9.195 1 96.56 59 THR B N 1
ATOM 1450 C CA . THR B 1 59 ? -16.109 13.664 8.719 1 96.56 59 THR B CA 1
ATOM 1451 C C . THR B 1 59 ? -15.867 13.969 7.242 1 96.56 59 THR B C 1
ATOM 1453 O O . THR B 1 59 ? -16.688 14.625 6.594 1 96.56 59 THR B O 1
ATOM 1456 N N . GLU B 1 60 ? -14.672 13.586 6.719 1 97.38 60 GLU B N 1
ATOM 1457 C CA . GLU B 1 60 ? -14.25 13.875 5.355 1 97.38 60 GLU B CA 1
ATOM 1458 C C . GLU B 1 60 ? -13.984 15.367 5.164 1 97.38 60 GLU B C 1
ATOM 1460 O O . GLU B 1 60 ? -13.844 15.836 4.035 1 97.38 60 GLU B O 1
ATOM 1465 N N . ALA B 1 61 ? -13.859 16.016 6.266 1 98 61 ALA B N 1
ATOM 1466 C CA . ALA B 1 61 ? -13.539 17.438 6.188 1 98 61 ALA B CA 1
ATOM 1467 C C . ALA B 1 61 ? -12.086 17.656 5.777 1 98 61 ALA B C 1
ATOM 1469 O O . ALA B 1 61 ? -11.18 17.062 6.367 1 98 61 ALA B O 1
ATOM 1470 N N . LYS B 1 62 ? -11.938 18.531 4.789 1 98.75 62 LYS B N 1
ATOM 1471 C CA . LYS B 1 62 ? -10.594 18.906 4.359 1 98.75 62 LYS B CA 1
ATOM 1472 C C . LYS B 1 62 ? -9.93 19.828 5.375 1 98.75 62 LYS B C 1
ATOM 1474 O O . LYS B 1 62 ? -10.523 20.828 5.801 1 98.75 62 LYS B O 1
ATOM 1479 N N . PHE B 1 63 ? -8.633 19.469 5.746 1 98.62 63 PHE B N 1
ATOM 1480 C CA . PHE B 1 63 ? -7.949 20.359 6.672 1 98.62 63 PHE B CA 1
ATOM 1481 C C . PHE B 1 63 ? -6.719 20.984 6.02 1 98.62 63 PHE B C 1
ATOM 1483 O O . PHE B 1 63 ? -6.164 21.953 6.531 1 98.62 63 PHE B O 1
ATOM 1490 N N . ASP B 1 64 ? -6.215 20.391 4.938 1 98.12 64 ASP B N 1
ATOM 1491 C CA . ASP B 1 64 ? -5.027 20.891 4.25 1 98.12 64 ASP B CA 1
ATOM 1492 C C . ASP B 1 64 ? -4.984 20.406 2.805 1 98.12 64 ASP B C 1
ATOM 1494 O O . ASP B 1 64 ? -5.57 19.375 2.471 1 98.12 64 ASP B O 1
ATOM 1498 N N . SER B 1 65 ? -4.332 21.188 1.942 1 98.69 65 SER B N 1
ATOM 1499 C CA . SER B 1 65 ? -4.137 20.797 0.551 1 98.69 65 SER B CA 1
ATOM 1500 C C . SER B 1 65 ? -2.986 21.578 -0.086 1 98.69 65 SER B C 1
ATOM 1502 O O . SER B 1 65 ? -2.922 22.797 0.024 1 98.69 65 SER B O 1
ATOM 1504 N N . SER B 1 66 ? -2.104 20.906 -0.721 1 98.62 66 SER B N 1
ATOM 1505 C CA . SER B 1 66 ? -1.029 21.578 -1.446 1 98.62 66 SER B CA 1
ATOM 1506 C C . SER B 1 66 ? -1.567 22.344 -2.652 1 98.62 66 SER B C 1
ATOM 1508 O O . SER B 1 66 ? -0.928 23.266 -3.141 1 98.62 66 SER B O 1
ATOM 1510 N N . TYR B 1 67 ? -2.725 21.938 -3.131 1 98 67 TYR B N 1
ATOM 1511 C CA . TYR B 1 67 ? -3.314 22.578 -4.305 1 98 67 TYR B CA 1
ATOM 1512 C C . TYR B 1 67 ? -3.764 24 -3.98 1 98 67 TYR B C 1
ATOM 1514 O O . TYR B 1 67 ? -3.779 24.875 -4.859 1 98 67 TYR B O 1
ATOM 1522 N N . ASP B 1 68 ? -4.141 24.188 -2.787 1 97.69 68 ASP B N 1
ATOM 1523 C CA . ASP B 1 68 ? -4.531 25.531 -2.361 1 97.69 68 ASP B CA 1
ATOM 1524 C C . ASP B 1 68 ? -3.346 26.484 -2.43 1 97.69 68 ASP B C 1
ATOM 1526 O O . ASP B 1 68 ? -3.525 27.688 -2.66 1 97.69 68 ASP B O 1
ATOM 1530 N N . ARG B 1 69 ? -2.09 25.984 -2.248 1 95.94 69 ARG B N 1
ATOM 1531 C CA . ARG B 1 69 ? -0.871 26.797 -2.303 1 95.94 69 ARG B CA 1
ATOM 1532 C C . ARG B 1 69 ? -0.251 26.75 -3.695 1 95.94 69 ARG B C 1
ATOM 1534 O O . ARG B 1 69 ? 0.712 27.469 -3.973 1 95.94 69 ARG B O 1
ATOM 1541 N N . GLY B 1 70 ? -0.639 25.781 -4.516 1 96.5 70 GLY B N 1
ATOM 1542 C CA . GLY B 1 70 ? -0.207 25.703 -5.898 1 96.5 70 GLY B CA 1
ATOM 1543 C C . GLY B 1 70 ? 1.122 25 -6.07 1 96.5 70 GLY B C 1
ATOM 1544 O O . GLY B 1 70 ? 1.662 24.938 -7.18 1 96.5 70 GLY B O 1
ATOM 1545 N N . THR B 1 71 ? 1.761 24.562 -5.004 1 98 71 THR B N 1
ATOM 1546 C CA . THR B 1 71 ? 3.061 23.906 -5.066 1 98 71 THR B CA 1
ATOM 1547 C C . THR B 1 71 ? 3.045 22.594 -4.273 1 98 71 THR B C 1
ATOM 1549 O O . THR B 1 71 ? 2.459 22.531 -3.189 1 98 71 THR B O 1
ATOM 1552 N N . PRO B 1 72 ? 3.658 21.562 -4.797 1 98.56 72 PRO B N 1
ATOM 1553 C CA . PRO B 1 72 ? 3.787 20.344 -4 1 98.56 72 PRO B CA 1
ATOM 1554 C C . PRO B 1 72 ? 4.727 20.5 -2.807 1 98.56 72 PRO B C 1
ATOM 1556 O O . PRO B 1 72 ? 5.52 21.453 -2.771 1 98.56 72 PRO B O 1
ATOM 1559 N N . ILE B 1 73 ? 4.586 19.672 -1.844 1 98.25 73 ILE B N 1
ATOM 1560 C CA . ILE B 1 73 ? 5.523 19.641 -0.727 1 98.25 73 ILE B CA 1
ATOM 1561 C C . ILE B 1 73 ? 6.727 18.781 -1.086 1 98.25 73 ILE B C 1
ATOM 1563 O O . ILE B 1 73 ? 6.574 17.719 -1.71 1 98.25 73 ILE B O 1
ATOM 1567 N N . THR B 1 74 ? 7.918 19.203 -0.705 1 98.5 74 THR B N 1
ATOM 1568 C CA . THR B 1 74 ? 9.164 18.484 -0.921 1 98.5 74 THR B CA 1
ATOM 1569 C C . THR B 1 74 ? 9.75 18 0.405 1 98.5 74 THR B C 1
ATOM 1571 O O . THR B 1 74 ? 9.828 18.766 1.368 1 98.5 74 THR B O 1
ATOM 1574 N N . PHE B 1 75 ? 10.172 16.781 0.501 1 98.38 75 PHE B N 1
ATOM 1575 C CA . PHE B 1 75 ? 10.766 16.25 1.718 1 98.38 75 PHE B CA 1
ATOM 1576 C C . PHE B 1 75 ? 11.57 14.984 1.418 1 98.38 75 PHE B C 1
ATOM 1578 O O . PHE B 1 75 ? 11.461 14.414 0.329 1 98.38 75 PHE B O 1
ATOM 1585 N N . LYS B 1 76 ? 12.414 14.602 2.324 1 98 76 LYS B N 1
ATOM 1586 C CA . LYS B 1 76 ? 13.164 13.359 2.209 1 98 76 LYS B CA 1
ATOM 1587 C C . LYS B 1 76 ? 12.359 12.18 2.752 1 98 76 LYS B C 1
ATOM 1589 O O . LYS B 1 76 ? 12.094 12.102 3.953 1 98 76 LYS B O 1
ATOM 1594 N N . LEU B 1 77 ? 12.094 11.242 1.853 1 96.19 77 LEU B N 1
ATOM 1595 C CA . LEU B 1 77 ? 11.227 10.125 2.199 1 96.19 77 LEU B CA 1
ATOM 1596 C C . LEU B 1 77 ? 11.906 9.195 3.199 1 96.19 77 LEU B C 1
ATOM 1598 O O . LEU B 1 77 ? 13.07 8.836 3.029 1 96.19 77 LEU B O 1
ATOM 1602 N N . GLY B 1 78 ? 11.109 8.844 4.234 1 91.94 78 GLY B N 1
ATOM 1603 C CA . GLY B 1 78 ? 11.609 7.859 5.18 1 91.94 78 GLY B CA 1
ATOM 1604 C C . GLY B 1 78 ? 12.531 8.453 6.23 1 91.94 78 GLY B C 1
ATOM 1605 O O . GLY B 1 78 ? 13.172 7.719 6.984 1 91.94 78 GLY B O 1
ATOM 1606 N N . SER B 1 79 ? 12.602 9.711 6.363 1 92.94 79 SER B N 1
ATOM 1607 C CA . SER B 1 79 ? 13.562 10.344 7.254 1 92.94 79 SER B CA 1
ATOM 1608 C C . SER B 1 79 ? 12.883 10.891 8.508 1 92.94 79 SER B C 1
ATOM 1610 O O . SER B 1 79 ? 13.539 11.477 9.367 1 92.94 79 SER B O 1
ATOM 1612 N N . GLY B 1 80 ? 11.578 10.773 8.562 1 93.31 80 GLY B N 1
ATOM 1613 C CA . GLY B 1 80 ? 10.859 11.266 9.727 1 93.31 80 GLY B CA 1
ATOM 1614 C C . GLY B 1 80 ? 10.492 12.734 9.625 1 93.31 80 GLY B C 1
ATOM 1615 O O . GLY B 1 80 ? 10.07 13.352 10.609 1 93.31 80 GLY B O 1
ATOM 1616 N N . GLN B 1 81 ? 10.648 13.297 8.461 1 96.38 81 GLN B N 1
ATOM 1617 C CA . GLN B 1 81 ? 10.297 14.703 8.242 1 96.38 81 GLN B CA 1
ATOM 1618 C C . GLN B 1 81 ? 8.789 14.883 8.133 1 96.38 81 GLN B C 1
ATOM 1620 O O . GLN B 1 81 ? 8.281 15.992 8.266 1 96.38 81 GLN B O 1
ATOM 1625 N N . VAL B 1 82 ? 8.109 13.836 7.77 1 97.56 82 VAL B N 1
ATOM 1626 C CA . VAL B 1 82 ? 6.656 13.82 7.688 1 97.56 82 VAL B CA 1
ATOM 1627 C C . VAL B 1 82 ? 6.094 12.742 8.609 1 97.56 82 VAL B C 1
ATOM 1629 O O . VAL B 1 82 ? 6.855 11.992 9.227 1 97.56 82 VAL B O 1
ATOM 1632 N N . ILE B 1 83 ? 4.73 12.727 8.781 1 97.06 83 ILE B N 1
ATOM 1633 C CA . ILE B 1 83 ? 4.113 11.734 9.656 1 97.06 83 ILE B CA 1
ATOM 1634 C C . ILE B 1 83 ? 4.457 10.328 9.164 1 97.06 83 ILE B C 1
ATOM 1636 O O . ILE B 1 83 ? 4.672 10.117 7.965 1 97.06 83 ILE B O 1
ATOM 1640 N N . GLU B 1 84 ? 4.457 9.414 10.07 1 95.06 84 GLU B N 1
ATOM 1641 C CA . GLU B 1 84 ? 4.871 8.039 9.789 1 95.06 84 GLU B CA 1
ATOM 1642 C C . GLU B 1 84 ? 4.031 7.422 8.68 1 95.06 84 GLU B C 1
ATOM 1644 O O . GLU B 1 84 ? 4.539 6.648 7.863 1 95.06 84 GLU B O 1
ATOM 1649 N N . GLY B 1 85 ? 2.732 7.641 8.625 1 97 85 GLY B N 1
ATOM 1650 C CA . GLY B 1 85 ? 1.853 7.137 7.586 1 97 85 GLY B CA 1
ATOM 1651 C C . GLY B 1 85 ? 2.307 7.512 6.188 1 97 85 GLY B C 1
ATOM 1652 O O . GLY B 1 85 ? 2.127 6.738 5.242 1 97 85 GLY B O 1
ATOM 1653 N N . TRP B 1 86 ? 2.871 8.664 6.031 1 97.69 86 TRP B N 1
ATOM 1654 C CA . TRP B 1 86 ? 3.41 9.094 4.746 1 97.69 86 TRP B CA 1
ATOM 1655 C C . TRP B 1 86 ? 4.715 8.375 4.434 1 97.69 86 TRP B C 1
ATOM 1657 O O . TRP B 1 86 ? 4.906 7.871 3.32 1 97.69 86 TRP B O 1
ATOM 1667 N N . ASP B 1 87 ? 5.605 8.359 5.391 1 95.06 87 ASP B N 1
ATOM 1668 C CA . ASP B 1 87 ? 6.898 7.711 5.195 1 95.06 87 ASP B CA 1
ATOM 1669 C C . ASP B 1 87 ? 6.719 6.258 4.762 1 95.06 87 ASP B C 1
ATOM 1671 O O . ASP B 1 87 ? 7.523 5.73 3.988 1 95.06 87 ASP B O 1
ATOM 1675 N N . LYS B 1 88 ? 5.742 5.637 5.25 1 93 88 LYS B N 1
ATOM 1676 C CA . LYS B 1 88 ? 5.492 4.242 4.906 1 93 88 LYS B CA 1
ATOM 1677 C C . LYS B 1 88 ? 4.613 4.133 3.666 1 93 88 LYS B C 1
ATOM 1679 O O . LYS B 1 88 ? 4.883 3.322 2.775 1 93 88 LYS B O 1
ATOM 1684 N N . GLY B 1 89 ? 3.637 4.938 3.545 1 96.56 89 GLY B N 1
ATOM 1685 C CA . GLY B 1 89 ? 2.594 4.785 2.545 1 96.56 89 GLY B CA 1
ATOM 1686 C C . GLY B 1 89 ? 3.025 5.23 1.16 1 96.56 89 GLY B C 1
ATOM 1687 O O . GLY B 1 89 ? 2.408 4.855 0.161 1 96.56 89 GLY B O 1
ATOM 1688 N N . LEU B 1 90 ? 4.098 5.945 1.099 1 97.62 90 LEU B N 1
ATOM 1689 C CA . LEU B 1 90 ? 4.5 6.512 -0.183 1 97.62 90 LEU B CA 1
ATOM 1690 C C . LEU B 1 90 ? 5.574 5.652 -0.842 1 97.62 90 LEU B C 1
ATOM 1692 O O . LEU B 1 90 ? 5.879 5.828 -2.025 1 97.62 90 LEU B O 1
ATOM 1696 N N . VAL B 1 91 ? 6.188 4.797 -0.058 1 94.31 91 VAL B N 1
ATOM 1697 C CA . VAL B 1 91 ? 7.27 3.969 -0.582 1 94.31 91 VAL B CA 1
ATOM 1698 C C . VAL B 1 91 ? 6.75 3.105 -1.729 1 94.31 91 VAL B C 1
ATOM 1700 O O . VAL B 1 91 ? 5.652 2.543 -1.644 1 94.31 91 VAL B O 1
ATOM 1703 N N . GLY B 1 92 ? 7.555 3.094 -2.848 1 93.62 92 GLY B N 1
ATOM 1704 C CA . GLY B 1 92 ? 7.234 2.229 -3.971 1 93.62 92 GLY B CA 1
ATOM 1705 C C . GLY B 1 92 ? 6.395 2.916 -5.035 1 93.62 92 GLY B C 1
ATOM 1706 O O . GLY B 1 92 ? 6.109 2.332 -6.078 1 93.62 92 GLY B O 1
ATOM 1707 N N . MET B 1 93 ? 6 4.102 -4.801 1 96.69 93 MET B N 1
ATOM 1708 C CA . MET B 1 93 ? 5.207 4.828 -5.785 1 96.69 93 MET B CA 1
ATOM 1709 C C . MET B 1 93 ? 6.043 5.18 -7.008 1 96.69 93 MET B C 1
ATOM 1711 O O . MET B 1 93 ? 7.242 5.438 -6.891 1 96.69 93 MET B O 1
ATOM 1715 N N . CYS B 1 94 ? 5.387 5.234 -8.102 1 96.12 94 CYS B N 1
ATOM 1716 C CA . CYS B 1 94 ? 5.953 5.762 -9.336 1 96.12 94 CYS B CA 1
ATOM 1717 C C . CYS B 1 94 ? 5.547 7.215 -9.547 1 96.12 94 CYS B C 1
ATOM 1719 O O . CYS B 1 94 ? 4.477 7.637 -9.102 1 96.12 94 CYS B O 1
ATOM 1721 N N . ILE B 1 95 ? 6.469 7.945 -10.289 1 97.88 95 ILE B N 1
ATOM 1722 C CA . ILE B 1 95 ? 6.086 9.305 -10.648 1 97.88 95 ILE B CA 1
ATOM 1723 C C . ILE B 1 95 ? 4.758 9.289 -11.406 1 97.88 95 ILE B C 1
ATOM 1725 O O . ILE B 1 95 ? 4.578 8.492 -12.328 1 97.88 95 ILE B O 1
ATOM 1729 N N . GLY B 1 96 ? 3.861 10.109 -11.031 1 98.06 96 GLY B N 1
ATOM 1730 C CA . GLY B 1 96 ? 2.553 10.203 -11.664 1 98.06 96 GLY B CA 1
ATOM 1731 C C . GLY B 1 96 ? 1.502 9.352 -10.977 1 98.06 96 GLY B C 1
ATOM 1732 O O . GLY B 1 96 ? 0.303 9.547 -11.18 1 98.06 96 GLY B O 1
ATOM 1733 N N . GLU B 1 97 ? 1.891 8.438 -10.109 1 98.06 97 GLU B N 1
ATOM 1734 C CA . GLU B 1 97 ? 0.978 7.539 -9.406 1 98.06 97 GLU B CA 1
ATOM 1735 C C . GLU B 1 97 ? 0.18 8.281 -8.344 1 98.06 97 GLU B C 1
ATOM 1737 O O . GLU B 1 97 ? 0.677 9.234 -7.742 1 98.06 97 GLU B O 1
ATOM 1742 N N . LYS B 1 98 ? -1.092 7.828 -8.125 1 98.69 98 LYS B N 1
ATOM 1743 C CA . LYS B 1 98 ? -1.947 8.383 -7.078 1 98.69 98 LYS B CA 1
ATOM 1744 C C . LYS B 1 98 ? -2.393 7.301 -6.098 1 98.69 98 LYS B C 1
ATOM 1746 O O . LYS B 1 98 ? -2.625 6.156 -6.492 1 98.69 98 LYS B O 1
ATOM 1751 N N . ARG B 1 99 ? -2.465 7.688 -4.852 1 98.69 99 ARG B N 1
ATOM 1752 C CA . ARG B 1 99 ? -2.957 6.82 -3.787 1 98.69 99 ARG B CA 1
ATOM 1753 C C . ARG B 1 99 ? -3.908 7.574 -2.865 1 98.69 99 ARG B C 1
ATOM 1755 O O . ARG B 1 99 ? -3.785 8.789 -2.695 1 98.69 99 ARG B O 1
ATOM 1762 N N . THR B 1 100 ? -4.883 6.855 -2.379 1 98.75 100 THR B N 1
ATOM 1763 C CA . THR B 1 100 ? -5.559 7.242 -1.146 1 98.75 100 THR B CA 1
ATOM 1764 C C . THR B 1 100 ? -5.004 6.469 0.044 1 98.75 100 THR B C 1
ATOM 1766 O O . THR B 1 100 ? -5.047 5.234 0.066 1 98.75 100 THR B O 1
ATOM 1769 N N . ILE B 1 101 ? -4.477 7.203 1.02 1 98.62 101 ILE B N 1
ATOM 1770 C CA . ILE B 1 101 ? -3.852 6.586 2.186 1 98.62 101 ILE B CA 1
ATOM 1771 C C . ILE B 1 101 ? -4.656 6.926 3.439 1 98.62 101 ILE B C 1
ATOM 1773 O O . ILE B 1 101 ? -4.777 8.094 3.809 1 98.62 101 ILE B O 1
ATOM 1777 N N . GLN B 1 102 ? -5.199 5.91 4.047 1 98.56 102 GLN B N 1
ATOM 1778 C CA . GLN B 1 102 ? -5.84 6.082 5.348 1 98.56 102 GLN B CA 1
ATOM 1779 C C . GLN B 1 102 ? -4.871 5.766 6.484 1 98.56 102 GLN B C 1
ATOM 1781 O O . GLN B 1 102 ? -4.289 4.684 6.523 1 98.56 102 GLN B O 1
ATOM 1786 N N . ILE B 1 103 ? -4.805 6.723 7.379 1 98.25 103 ILE B N 1
ATOM 1787 C CA . ILE B 1 103 ? -3.729 6.695 8.367 1 98.25 103 ILE B CA 1
ATOM 1788 C C . ILE B 1 103 ? -4.316 6.734 9.773 1 98.25 103 ILE B C 1
ATOM 1790 O O . ILE B 1 103 ? -5.008 7.691 10.141 1 98.25 103 ILE B O 1
ATOM 1794 N N . PRO B 1 104 ? -4.035 5.66 10.547 1 97.62 104 PRO B N 1
ATOM 1795 C CA . PRO B 1 104 ? -4.461 5.762 11.945 1 97.62 104 PRO B CA 1
ATOM 1796 C C . PRO B 1 104 ? -3.787 6.914 12.688 1 97.62 104 PRO B C 1
ATOM 1798 O O . PRO B 1 104 ? -2.654 7.281 12.367 1 97.62 104 PRO B O 1
ATOM 1801 N N . SER B 1 105 ? -4.465 7.379 13.719 1 97.75 105 SER B N 1
ATOM 1802 C CA . SER B 1 105 ? -3.957 8.531 14.461 1 97.75 105 SER B CA 1
ATOM 1803 C C . SER B 1 105 ? -2.582 8.242 15.055 1 97.75 105 SER B C 1
ATOM 1805 O O . SER B 1 105 ? -1.749 9.141 15.172 1 97.75 105 SER B O 1
ATOM 1807 N N . SER B 1 106 ? -2.301 7.016 15.391 1 95.62 106 SER B N 1
ATOM 1808 C CA . SER B 1 106 ? -1.033 6.629 16 1 95.62 106 SER B CA 1
ATOM 1809 C C . SER B 1 106 ? 0.131 6.824 15.039 1 95.62 106 SER B C 1
ATOM 1811 O O . SER B 1 106 ? 1.289 6.879 15.461 1 95.62 106 SER B O 1
ATOM 1813 N N . MET B 1 107 ? -0.093 6.961 13.766 1 96.06 107 MET B N 1
ATOM 1814 C CA . MET B 1 107 ? 0.94 7.172 12.758 1 96.06 107 MET B CA 1
ATOM 1815 C C . MET B 1 107 ? 0.863 8.586 12.188 1 96.06 107 MET B C 1
ATOM 1817 O O . MET B 1 107 ? 1.436 8.867 11.133 1 96.06 107 MET B O 1
ATOM 1821 N N . ALA B 1 108 ? 0.001 9.359 12.836 1 97.38 108 ALA B N 1
ATOM 1822 C CA . ALA B 1 108 ? -0.158 10.758 12.438 1 97.38 108 ALA B CA 1
ATOM 1823 C C . ALA B 1 108 ? 0.06 11.695 13.617 1 97.38 108 ALA B C 1
ATOM 1825 O O . ALA B 1 108 ? 1.158 11.758 14.18 1 97.38 108 ALA B O 1
ATOM 1826 N N . TYR B 1 109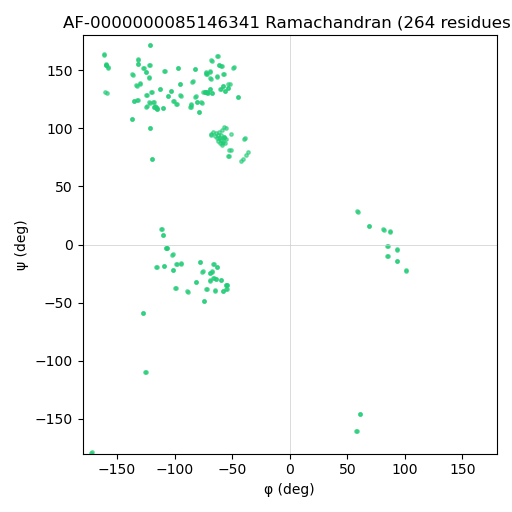 ? -1.124 12.352 14.102 1 98.06 109 TYR B N 1
ATOM 1827 C CA . TYR B 1 109 ? -0.912 13.383 15.117 1 98.06 109 TYR B CA 1
ATOM 1828 C C . TYR B 1 109 ? -1.367 12.906 16.484 1 98.06 109 TYR B C 1
ATOM 1830 O O . TYR B 1 109 ? -1.301 13.648 17.469 1 98.06 109 TYR B O 1
ATOM 1838 N N . GLY B 1 110 ? -1.929 11.734 16.609 1 96.81 110 GLY B N 1
ATOM 1839 C CA . GLY B 1 110 ? -2.189 11.055 17.875 1 96.81 110 GLY B CA 1
ATOM 1840 C C . GLY B 1 110 ? -3.115 11.828 18.781 1 96.81 110 GLY B C 1
ATOM 1841 O O . GLY B 1 110 ? -4.078 12.445 18.328 1 96.81 110 GLY B O 1
ATOM 1842 N N . ALA B 1 111 ? -2.809 11.672 20.078 1 97.12 111 ALA B N 1
ATOM 1843 C CA . ALA B 1 111 ? -3.666 12.188 21.141 1 97.12 111 ALA B CA 1
ATOM 1844 C C . ALA B 1 111 ? -3.641 13.719 21.172 1 97.12 111 ALA B C 1
ATOM 1846 O O . ALA B 1 111 ? -4.574 14.344 21.672 1 97.12 111 ALA B O 1
ATOM 1847 N N . ARG B 1 112 ? -2.633 14.305 20.703 1 96.94 112 ARG B N 1
ATOM 1848 C CA . ARG B 1 112 ? -2.512 15.758 20.766 1 96.94 112 ARG B CA 1
ATOM 1849 C C . ARG B 1 112 ? -3.291 16.422 19.641 1 96.94 112 ARG B C 1
ATOM 1851 O O . ARG B 1 112 ? -3.811 17.531 19.797 1 96.94 112 ARG B O 1
ATOM 1858 N N . GLY B 1 113 ? -3.34 15.703 18.5 1 97.44 113 GLY B N 1
ATOM 1859 C CA . GLY B 1 113 ? -3.887 16.359 17.328 1 97.44 113 GLY B CA 1
ATOM 1860 C C . GLY B 1 113 ? -3.145 17.625 16.953 1 97.44 113 GLY B C 1
ATOM 1861 O O . GLY B 1 113 ? -1.943 17.75 17.203 1 97.44 113 GLY B O 1
ATOM 1862 N N . ILE B 1 114 ? -3.814 18.453 16.172 1 97.75 114 ILE B N 1
ATOM 1863 C CA . ILE B 1 114 ? -3.424 19.844 15.914 1 97.75 114 ILE B CA 1
ATOM 1864 C C . ILE B 1 114 ? -4.551 20.781 16.328 1 97.75 114 ILE B C 1
ATOM 1866 O O . ILE B 1 114 ? -5.57 20.891 15.648 1 97.75 114 ILE B O 1
ATOM 1870 N N . PRO B 1 115 ? -4.434 21.375 17.484 1 97.56 115 PRO B N 1
ATOM 1871 C CA . PRO B 1 115 ? -5.516 22.203 18.016 1 97.56 115 PRO B CA 1
ATOM 1872 C C . PRO B 1 115 ? -6.105 23.156 16.969 1 97.56 115 PRO B C 1
ATOM 1874 O O . PRO B 1 115 ? -5.367 23.859 16.281 1 97.56 115 PRO B O 1
ATOM 1877 N N . GLY B 1 116 ? -7.512 23.078 16.828 1 96.94 116 GLY B N 1
ATOM 1878 C CA . GLY B 1 116 ? -8.234 23.953 15.922 1 96.94 116 GLY B CA 1
ATOM 1879 C C . GLY B 1 116 ? -8.281 23.422 14.5 1 96.94 116 GLY B C 1
ATOM 1880 O O . GLY B 1 116 ? -8.977 23.969 13.648 1 96.94 116 GLY B O 1
ATOM 1881 N N . VAL B 1 117 ? -7.562 22.438 14.242 1 97.56 117 VAL B N 1
ATOM 1882 C CA . VAL B 1 117 ? -7.477 21.969 12.859 1 97.56 117 VAL B CA 1
ATOM 1883 C C . VAL B 1 117 ? -7.789 20.469 12.805 1 97.56 117 VAL B C 1
ATOM 1885 O O . VAL B 1 117 ? -8.711 20.047 12.109 1 97.56 117 VAL B O 1
ATOM 1888 N N . ILE B 1 118 ? -6.98 19.609 13.547 1 98.12 118 ILE B N 1
ATOM 1889 C CA . ILE B 1 118 ? -7.133 18.156 13.594 1 98.12 118 ILE B CA 1
ATOM 1890 C C . ILE B 1 118 ? -7.477 17.734 15.023 1 98.12 118 ILE B C 1
ATOM 1892 O O . ILE B 1 118 ? -6.676 17.906 15.945 1 98.12 118 ILE B O 1
ATOM 1896 N N . PRO B 1 119 ? -8.641 17.109 15.219 1 98.12 119 PRO B N 1
ATOM 1897 C CA . PRO B 1 119 ? -9.039 16.672 16.547 1 98.12 119 PRO B CA 1
ATOM 1898 C C . PRO B 1 119 ? -8.094 15.617 17.141 1 98.12 119 PRO B C 1
ATOM 1900 O O . PRO B 1 119 ? -7.352 14.969 16.391 1 98.12 119 PRO B O 1
ATOM 1903 N N . GLU B 1 120 ? -8.195 15.469 18.484 1 97.75 120 GLU B N 1
ATOM 1904 C CA . GLU B 1 120 ? -7.457 14.414 19.172 1 97.75 120 GLU B CA 1
ATOM 1905 C C . GLU B 1 120 ? -7.82 13.031 18.625 1 97.75 120 GLU B C 1
ATOM 1907 O O . GLU B 1 120 ? -8.992 12.75 18.375 1 97.75 120 GLU B O 1
ATOM 1912 N N . ASN B 1 121 ? -6.73 12.18 18.422 1 97.69 121 ASN B N 1
ATOM 1913 C CA . ASN B 1 121 ? -6.883 10.773 18.047 1 97.69 121 ASN B CA 1
ATOM 1914 C C . ASN B 1 121 ? -7.648 10.633 16.734 1 97.69 121 ASN B C 1
ATOM 1916 O O . ASN B 1 121 ? -8.359 9.648 16.531 1 97.69 121 ASN B O 1
ATOM 1920 N N . ALA B 1 122 ? -7.539 11.633 15.898 1 97.88 122 ALA B N 1
ATOM 1921 C CA . ALA B 1 122 ? -8.25 11.57 14.625 1 97.88 122 ALA B CA 1
ATOM 1922 C C . ALA B 1 122 ? -7.488 10.734 13.602 1 97.88 122 ALA B C 1
ATOM 1924 O O . ALA B 1 122 ? -6.293 10.953 13.383 1 97.88 122 ALA B O 1
ATOM 1925 N N . ASP B 1 123 ? -8.133 9.766 13 1 98.31 123 ASP B N 1
ATOM 1926 C CA . ASP B 1 123 ? -7.605 9.125 11.797 1 98.31 123 ASP B CA 1
ATOM 1927 C C . ASP B 1 123 ? -7.711 10.047 10.586 1 98.31 123 ASP B C 1
ATOM 1929 O O . ASP B 1 123 ? -8.625 10.867 10.508 1 98.31 123 ASP B O 1
ATOM 1933 N N . LEU B 1 124 ? -6.781 9.914 9.711 1 98.69 124 LEU B N 1
ATOM 1934 C CA . LEU B 1 124 ? -6.707 10.828 8.578 1 98.69 124 LEU B CA 1
ATOM 1935 C C . LEU B 1 124 ? -6.785 10.078 7.254 1 98.69 124 LEU B C 1
ATOM 1937 O O . LEU B 1 124 ? -6.508 8.875 7.203 1 98.69 124 LEU B O 1
ATOM 1941 N N . VAL B 1 125 ? -7.238 10.719 6.215 1 98.8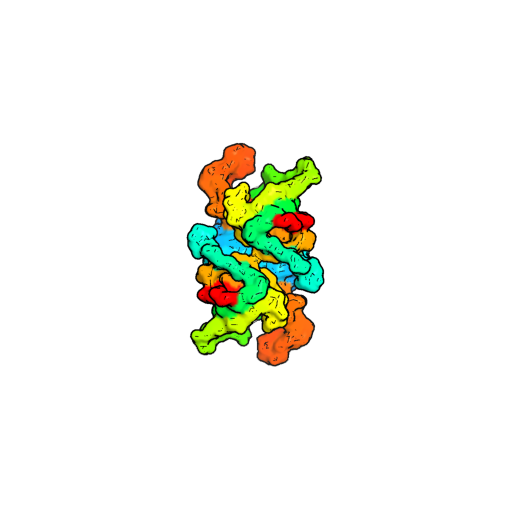1 125 VAL B N 1
ATOM 1942 C CA . VAL B 1 125 ? -7.168 10.273 4.828 1 98.81 125 VAL B CA 1
ATOM 1943 C C . VAL B 1 125 ? -6.379 11.281 3.996 1 98.81 125 VAL B C 1
ATOM 1945 O O . VAL B 1 125 ? -6.633 12.484 4.066 1 98.81 125 VAL B O 1
ATOM 1948 N N . PHE B 1 126 ? -5.449 10.75 3.238 1 98.88 126 PHE B N 1
ATOM 1949 C CA . PHE B 1 126 ? -4.727 11.586 2.287 1 98.88 126 PHE B CA 1
ATOM 1950 C C . PHE B 1 126 ? -4.875 11.047 0.869 1 98.88 126 PHE B C 1
ATOM 1952 O O . PHE B 1 126 ? -4.598 9.875 0.613 1 98.88 126 PHE B O 1
ATOM 1959 N N . ASP B 1 127 ? -5.375 11.852 -0.02 1 98.88 127 ASP B N 1
ATOM 1960 C CA . ASP B 1 127 ? -5.191 11.625 -1.449 1 98.88 127 ASP B CA 1
ATOM 1961 C C . ASP B 1 127 ? -3.879 12.234 -1.939 1 98.88 127 ASP B C 1
ATOM 1963 O O . ASP B 1 127 ? -3.672 13.445 -1.83 1 98.88 127 ASP B O 1
ATOM 1967 N N . VAL B 1 128 ? -3.006 11.414 -2.486 1 98.94 128 VAL B N 1
ATOM 1968 C CA . VAL B 1 128 ? -1.668 11.891 -2.816 1 98.94 128 VAL B CA 1
ATOM 1969 C C . VAL B 1 128 ? -1.351 11.578 -4.277 1 98.94 128 VAL B C 1
ATOM 1971 O O . VAL B 1 128 ? -1.911 10.641 -4.852 1 98.94 128 VAL B O 1
ATOM 1974 N N . GLN B 1 129 ? -0.511 12.391 -4.867 1 98.81 129 GLN B N 1
ATOM 1975 C CA . GLN B 1 129 ? 0.124 12.133 -6.156 1 98.81 129 GLN B CA 1
ATOM 1976 C C . GLN B 1 129 ? 1.626 12.398 -6.094 1 98.81 129 GLN B C 1
ATOM 1978 O O . GLN B 1 129 ? 2.055 13.477 -5.672 1 98.81 129 GLN B O 1
ATOM 1983 N N . LEU B 1 130 ? 2.412 11.414 -6.441 1 98.81 130 LEU B N 1
ATOM 1984 C CA . LEU B 1 130 ? 3.852 11.641 -6.531 1 98.81 130 LEU B CA 1
ATOM 1985 C C . LEU B 1 130 ? 4.207 12.391 -7.805 1 98.81 130 LEU B C 1
ATOM 1987 O O . LEU B 1 130 ? 3.975 11.898 -8.914 1 98.81 130 LEU B O 1
ATOM 1991 N N . VAL B 1 131 ? 4.82 13.484 -7.621 1 98.38 131 VAL B N 1
ATOM 1992 C CA . VAL B 1 131 ? 5.055 14.406 -8.734 1 98.38 131 VAL B CA 1
ATOM 1993 C C . VAL B 1 131 ? 6.477 14.227 -9.258 1 98.38 131 VAL B C 1
ATOM 1995 O O . VAL B 1 131 ? 6.73 14.391 -10.453 1 98.38 131 VAL B O 1
ATOM 1998 N N . ASN B 1 132 ? 7.422 13.977 -8.305 1 98.12 132 ASN B N 1
ATOM 1999 C CA . ASN B 1 132 ? 8.82 13.914 -8.711 1 98.12 132 ASN B CA 1
ATOM 2000 C C . ASN B 1 132 ? 9.672 13.164 -7.691 1 98.12 132 ASN B C 1
ATOM 2002 O O . ASN B 1 132 ? 9.289 13.055 -6.523 1 98.12 132 ASN B O 1
ATOM 2006 N N . ILE B 1 133 ? 10.719 12.625 -8.156 1 97.44 133 ILE B N 1
ATOM 2007 C CA . ILE B 1 133 ? 11.797 12.055 -7.359 1 97.44 133 ILE B CA 1
ATOM 2008 C C . ILE B 1 133 ? 13.125 12.703 -7.746 1 97.44 133 ILE B C 1
ATOM 2010 O O . ILE B 1 133 ? 13.445 12.812 -8.93 1 97.44 133 ILE B O 1
ATOM 2014 N N . LYS B 1 134 ? 13.781 13.141 -6.797 1 93.44 134 LYS B N 1
ATOM 2015 C CA . LYS B 1 134 ? 15.07 13.789 -7.047 1 93.44 134 LYS B CA 1
ATOM 2016 C C . LYS B 1 134 ? 16.203 13.023 -6.379 1 93.44 134 LYS B C 1
ATOM 2018 O O . LYS B 1 134 ? 16 12.352 -5.371 1 93.44 134 LYS B O 1
#

Organism: Naumovozyma dairenensis (strain ATCC 10597 / BCRC 20456 / CBS 421 / NBRC 0211 / NRRL Y-12639) (NCBI:txid1071378)